Protein AF-A0A847EL09-F1 (afdb_monomer_lite)

Radius of gyration: 33.12 Å; chains: 1; bounding box: 71×57×99 Å

Foldseek 3Di:
DDDDPPPPDPPPPPPDPLPPQAPDPPPLCDPPDLLHDDPLLSSVFDHPVVLVVLVCLLVPAQPDDDDDPLPRDDPSLLVLLQLVVQLVVVVPPDRLQVSLVSSVVLVVPPVSGDDPVSSVVSSVVDDPVSVVSVSSNVRNVSSVVVSVVVVVVVVVVVVVQLQQAAPPPRDGHNQFADWDQPPVPLATDGDPDDDGTHDPVVRVVVSVVSVVVQQVDDDPNHRPVVVVVVVCVVVVPPD

pLDDT: mean 72.88, std 16.84, range [32.19, 92.94]

Sequence (239 aa):
MNLLKKKRHPMANTAPPVDSSPCLPAGYDDERSSQYVPEQLRPYWPSQSAQADAWATLHAPAHASELDHDTQLTRAVHDLATWCVLRDRHATNVGALEIHKRVNRAWNNPEQRPSWIDVKQRAGTLREQDKLDYLHQEYLSSATRRLRQAERGAQARAAAEARTTCTVCGQRDTRTSRRIVDHATGILVPGTGVYPQMCQPCAQVATAIIIERARAERINGTTRAELVADFLARHDGTR

Secondary structure (DSSP, 8-state):
-------------------S-PPPPTTSS-TTSTT---GGGGGGSPPHHHHHHHHHHHHS-----SS-TTS-S-HHHHHHHHHHHHHHHH-TT--HHHHHHHHHHHHT-TTTSPPHHHHHHHHTT--HHHHHHHHHHHHHHHHHHHHHHHHHHHHHHHHHHHHTB-TTT--B-TT-B-EEE-TTT--EEESS-SSPPB-HHHHHHHHHHHHHHHHH-EETTEEHHHHHHHHHHHHS---

Structure (mmCIF, N/CA/C/O backbone):
data_AF-A0A847EL09-F1
#
_entry.id   AF-A0A847EL09-F1
#
loop_
_atom_site.group_PDB
_atom_site.id
_atom_site.type_symbol
_atom_site.label_atom_id
_atom_site.label_alt_id
_atom_site.label_comp_id
_atom_site.label_asym_id
_atom_site.label_entity_id
_atom_site.label_seq_id
_atom_site.pdbx_PDB_ins_code
_atom_site.Cartn_x
_atom_site.Cartn_y
_atom_site.Cartn_z
_atom_site.occupancy
_atom_site.B_iso_or_equiv
_atom_site.auth_seq_id
_atom_site.auth_comp_id
_atom_site.auth_asym_id
_atom_site.auth_atom_id
_atom_site.pdbx_PDB_model_num
ATOM 1 N N . MET A 1 1 ? -1.351 32.559 43.269 1.00 37.34 1 MET A N 1
ATOM 2 C CA . MET A 1 1 ? -1.806 32.756 41.877 1.00 37.34 1 MET A CA 1
ATOM 3 C C . MET A 1 1 ? -0.628 32.537 40.947 1.00 37.34 1 MET A C 1
ATOM 5 O O . MET A 1 1 ? 0.310 33.311 41.008 1.00 37.34 1 MET A O 1
ATOM 9 N N . ASN A 1 2 ? -0.643 31.482 40.134 1.00 32.22 2 ASN A N 1
ATOM 10 C CA . ASN A 1 2 ? 0.159 31.428 38.914 1.00 32.22 2 ASN A CA 1
ATOM 11 C C . ASN A 1 2 ? -0.515 30.466 37.933 1.00 32.22 2 ASN A C 1
ATOM 13 O O . ASN A 1 2 ? -0.690 29.279 38.201 1.00 32.22 2 ASN A O 1
ATOM 17 N N . LEU A 1 3 ? -0.992 31.054 36.840 1.00 35.03 3 LEU A N 1
ATOM 18 C CA . LEU A 1 3 ? -1.775 30.431 35.785 1.00 35.03 3 LEU A CA 1
ATOM 19 C C . LEU A 1 3 ? -0.861 29.532 34.947 1.00 35.03 3 LEU A C 1
ATOM 21 O O . LEU A 1 3 ? -0.039 30.016 34.169 1.00 35.03 3 LEU A O 1
ATOM 25 N N . LEU A 1 4 ? -1.024 28.215 35.075 1.00 39.44 4 LEU A N 1
ATOM 26 C CA . LEU A 1 4 ? -0.467 27.260 34.123 1.00 39.44 4 LEU A CA 1
ATOM 27 C C . LEU A 1 4 ? -1.115 27.505 32.754 1.00 39.44 4 LEU A C 1
ATOM 29 O O . LEU A 1 4 ? -2.270 27.148 32.513 1.00 39.44 4 LEU A O 1
ATOM 33 N N . LYS A 1 5 ? -0.350 28.129 31.851 1.00 37.94 5 LYS A N 1
ATOM 34 C CA . LYS A 1 5 ? -0.636 28.215 30.416 1.00 37.94 5 LYS A CA 1
ATOM 35 C C . LYS A 1 5 ? -0.820 26.797 29.864 1.00 37.94 5 LYS A C 1
ATOM 37 O O . LYS A 1 5 ? 0.145 26.131 29.498 1.00 37.94 5 LYS A O 1
ATOM 42 N N . LYS A 1 6 ? -2.071 26.337 29.770 1.00 38.34 6 LYS A N 1
ATOM 43 C CA . LYS A 1 6 ? -2.451 25.193 28.934 1.00 38.34 6 LYS A CA 1
ATOM 44 C C . LYS A 1 6 ? -2.145 25.561 27.483 1.00 38.34 6 LYS A C 1
ATOM 46 O O . LYS A 1 6 ? -2.935 26.246 26.835 1.00 38.34 6 LYS A O 1
ATOM 51 N N . LYS A 1 7 ? -1.002 25.100 26.967 1.00 34.91 7 LYS A N 1
ATOM 52 C CA . LYS A 1 7 ? -0.792 24.963 25.523 1.00 34.91 7 LYS A CA 1
ATOM 53 C C . LYS A 1 7 ? -1.904 24.052 25.005 1.00 34.91 7 LYS A C 1
ATOM 55 O O . LYS A 1 7 ? -1.898 22.850 25.255 1.00 34.91 7 LYS A O 1
ATOM 60 N N . ARG A 1 8 ? -2.900 24.637 24.337 1.00 34.53 8 ARG A N 1
ATOM 61 C CA . ARG A 1 8 ? -3.828 23.882 23.498 1.00 34.53 8 ARG A CA 1
ATOM 62 C C . ARG A 1 8 ? -2.989 23.308 22.363 1.00 34.53 8 ARG A C 1
ATOM 64 O O . ARG A 1 8 ? -2.575 24.045 21.477 1.00 34.53 8 ARG A O 1
ATOM 71 N N . HIS A 1 9 ? -2.693 22.015 22.426 1.00 32.19 9 HIS A N 1
ATOM 72 C CA . HIS A 1 9 ? -2.277 21.289 21.238 1.00 32.19 9 HIS A CA 1
ATOM 73 C C . HIS A 1 9 ? -3.464 21.305 20.271 1.00 32.19 9 HIS A C 1
ATOM 75 O O . HIS A 1 9 ? -4.545 20.854 20.661 1.00 32.19 9 HIS A O 1
ATOM 81 N N . PRO A 1 10 ? -3.324 21.839 19.048 1.00 34.25 10 PRO A N 1
ATOM 82 C CA . PRO A 1 10 ? -4.352 21.640 18.048 1.00 34.25 10 PRO A CA 1
ATOM 83 C C . PRO A 1 10 ? -4.375 20.144 17.717 1.00 34.25 10 PRO A C 1
ATOM 85 O O . PRO A 1 10 ? -3.447 19.612 17.111 1.00 34.25 10 PRO A O 1
ATOM 88 N N . MET A 1 11 ? -5.433 19.450 18.143 1.00 36.88 11 MET A N 1
ATOM 89 C CA . MET A 1 11 ? -5.812 18.164 17.565 1.00 36.88 11 MET A CA 1
ATOM 90 C C . MET A 1 11 ? -6.340 18.424 16.155 1.00 36.88 11 MET A C 1
ATOM 92 O O . MET A 1 11 ? -7.539 18.423 15.913 1.00 36.88 11 MET A O 1
ATOM 96 N N . ALA A 1 12 ? -5.422 18.669 15.231 1.00 36.38 12 ALA A N 1
ATOM 97 C CA . ALA A 1 12 ? -5.667 18.596 13.804 1.00 36.38 12 ALA A CA 1
ATOM 98 C C . ALA A 1 12 ? -4.778 17.481 13.249 1.00 36.38 12 ALA A C 1
ATOM 100 O O . ALA A 1 12 ? -3.858 17.718 12.480 1.00 36.38 12 ALA A O 1
ATOM 101 N N . ASN A 1 13 ? -5.061 16.241 13.660 1.00 36.56 13 ASN A N 1
ATOM 102 C CA . ASN A 1 13 ? -4.762 15.078 12.823 1.00 36.56 13 ASN A CA 1
ATOM 103 C C . ASN A 1 13 ? -5.915 14.932 11.823 1.00 36.56 13 ASN A C 1
ATOM 105 O O . ASN A 1 13 ? -6.611 13.917 11.768 1.00 36.56 13 ASN A O 1
ATOM 109 N N . THR A 1 14 ? -6.155 15.996 11.059 1.00 37.09 14 THR A N 1
ATOM 110 C CA . THR A 1 14 ? -6.795 15.853 9.762 1.00 37.09 14 THR A CA 1
ATOM 111 C C . THR A 1 14 ? -5.808 15.004 8.980 1.00 37.09 14 THR A C 1
ATOM 113 O O . THR A 1 14 ? -4.639 15.376 8.855 1.00 37.09 14 THR A O 1
ATOM 116 N N . ALA A 1 15 ? -6.233 13.821 8.531 1.00 40.44 15 ALA A N 1
ATOM 117 C CA . ALA A 1 15 ? -5.492 13.133 7.484 1.00 40.44 15 ALA A CA 1
ATOM 118 C C . ALA A 1 15 ? -5.150 14.181 6.409 1.00 40.44 15 ALA A C 1
ATOM 120 O O . ALA A 1 15 ? -5.995 15.059 6.182 1.00 40.44 15 ALA A O 1
ATOM 121 N N . PRO A 1 16 ? -3.943 14.156 5.807 1.00 38.28 16 PRO A N 1
ATOM 122 C CA . PRO A 1 16 ? -3.666 15.048 4.688 1.00 38.28 16 PRO A CA 1
ATOM 123 C C . PRO A 1 16 ? -4.869 14.969 3.744 1.00 38.28 16 PRO A C 1
ATOM 125 O O . PRO A 1 16 ? -5.387 13.853 3.576 1.00 38.28 16 PRO A O 1
ATOM 128 N N . PRO A 1 17 ? -5.387 16.113 3.250 1.00 39.53 17 PRO A N 1
ATOM 129 C CA . PRO A 1 17 ? -6.513 16.089 2.335 1.00 39.53 17 PRO A CA 1
ATOM 130 C C . PRO A 1 17 ? -6.185 15.035 1.289 1.00 39.53 17 PRO A C 1
ATOM 132 O O . PRO A 1 17 ? -5.075 15.007 0.755 1.00 39.53 17 PRO A O 1
ATOM 135 N N . VAL A 1 18 ? -7.096 14.076 1.132 1.00 46.59 18 VAL A N 1
ATOM 136 C CA . VAL A 1 18 ? -7.029 13.141 0.021 1.00 46.59 18 VAL A CA 1
ATOM 137 C C . VAL A 1 18 ? -7.157 14.057 -1.180 1.0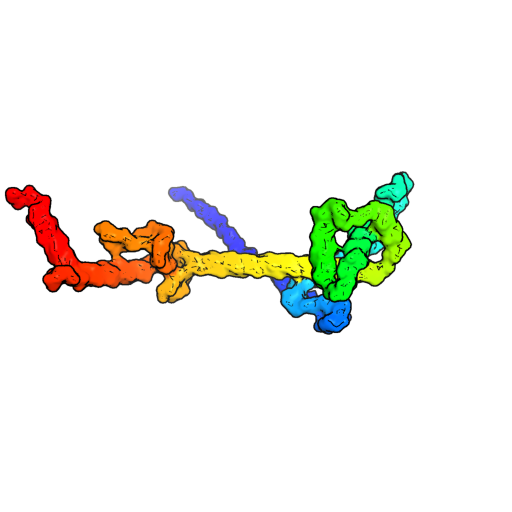0 46.59 18 VAL A C 1
ATOM 139 O O . VAL A 1 18 ? -8.261 14.518 -1.465 1.00 46.59 18 VAL A O 1
ATOM 142 N N . ASP A 1 19 ? -6.017 14.449 -1.757 1.00 44.12 19 ASP A N 1
ATOM 143 C CA . ASP A 1 19 ? -5.981 15.176 -3.014 1.00 44.12 19 ASP A CA 1
ATOM 144 C C . ASP A 1 19 ? -6.959 14.447 -3.924 1.00 44.12 19 ASP A C 1
ATOM 146 O O . ASP A 1 19 ? -6.890 13.219 -4.053 1.00 44.12 19 ASP A O 1
ATOM 150 N N . SER A 1 20 ? -7.937 15.206 -4.418 1.00 43.06 20 SER A N 1
ATOM 151 C CA . SER A 1 20 ? -8.994 14.786 -5.327 1.00 43.06 20 SER A CA 1
ATOM 152 C C . SER A 1 20 ? -8.492 13.640 -6.191 1.00 43.06 20 SER A C 1
ATOM 154 O O . SER A 1 20 ? -7.487 13.836 -6.874 1.00 43.06 20 SER A O 1
ATOM 156 N N . SER A 1 21 ? -9.126 12.460 -6.085 1.00 49.22 21 SER A N 1
ATOM 157 C CA . SER A 1 21 ? -8.678 11.208 -6.711 1.00 49.22 21 SER A CA 1
ATOM 158 C C . SER A 1 21 ? -7.928 11.489 -8.011 1.00 49.22 21 SER A C 1
ATOM 160 O O . SER A 1 21 ? -8.557 11.985 -8.950 1.00 49.22 21 SER A O 1
ATOM 162 N N . PRO A 1 22 ? -6.604 11.260 -8.067 1.00 60.88 22 PRO A N 1
ATOM 163 C CA . PRO A 1 22 ? -5.839 11.636 -9.240 1.00 60.88 22 PRO A CA 1
ATOM 164 C C . PRO A 1 22 ? -6.424 10.885 -10.429 1.00 60.88 22 PRO A C 1
ATOM 166 O O . PRO A 1 22 ? -6.530 9.658 -10.390 1.00 60.88 22 PRO A O 1
ATOM 169 N N . CYS A 1 23 ? -6.867 11.628 -11.448 1.00 68.38 23 CYS A N 1
ATOM 170 C CA . CYS A 1 23 ? -7.398 11.032 -12.665 1.00 68.38 23 CYS A CA 1
ATOM 171 C C . CYS A 1 23 ? -6.361 10.041 -13.191 1.00 68.38 23 CYS A C 1
ATOM 173 O O . CYS A 1 23 ? -5.227 10.429 -13.498 1.00 68.38 23 CYS A O 1
ATOM 175 N N . LEU A 1 24 ? -6.742 8.764 -13.232 1.00 78.50 24 LEU A N 1
ATOM 176 C CA . LEU A 1 24 ? -5.900 7.726 -13.801 1.00 78.50 24 LEU A CA 1
ATOM 177 C C . LEU A 1 24 ? -5.638 8.046 -15.279 1.00 78.50 24 LEU A C 1
ATOM 179 O O . LEU A 1 24 ? -6.516 8.604 -15.946 1.00 78.50 24 LEU A O 1
ATOM 183 N N . PRO A 1 25 ? -4.461 7.686 -15.813 1.00 81.38 25 PRO A N 1
ATOM 184 C CA . PRO A 1 25 ? -4.257 7.693 -17.253 1.00 81.38 25 PRO A CA 1
ATOM 185 C C . PRO A 1 25 ? -5.312 6.824 -17.956 1.00 81.38 25 PRO A C 1
ATOM 187 O O . PRO A 1 25 ? -5.807 5.845 -17.393 1.00 81.38 25 PRO A O 1
ATOM 190 N N . ALA A 1 26 ? -5.661 7.177 -19.192 1.00 81.56 26 ALA A N 1
ATOM 191 C CA . ALA A 1 26 ? -6.662 6.441 -19.961 1.00 81.56 26 ALA A CA 1
ATOM 192 C C . ALA A 1 26 ? -6.287 4.951 -20.097 1.00 81.56 26 ALA A C 1
ATOM 194 O O . ALA A 1 26 ? -5.139 4.625 -20.404 1.00 81.56 26 ALA A O 1
ATOM 195 N N . GLY A 1 27 ? -7.252 4.054 -19.872 1.00 83.06 27 GLY A N 1
ATOM 196 C CA . GLY A 1 27 ? -7.064 2.603 -19.979 1.00 83.06 27 GLY A CA 1
ATOM 197 C C . GLY A 1 27 ? -6.430 1.938 -18.752 1.00 83.06 27 GLY A C 1
ATOM 198 O O . GLY A 1 27 ? -6.198 0.731 -18.772 1.00 83.06 27 GLY A O 1
ATOM 199 N N . TYR A 1 28 ? -6.148 2.687 -17.681 1.00 86.88 28 TYR A N 1
ATOM 200 C CA . TYR A 1 28 ? -5.668 2.128 -16.406 1.00 86.88 28 TYR A CA 1
ATOM 201 C C . TYR A 1 28 ? -6.832 1.651 -15.519 1.00 86.88 28 TYR A C 1
ATOM 203 O O . TYR A 1 28 ? -6.618 1.052 -14.471 1.00 86.88 28 TYR A O 1
ATOM 211 N N . ASP A 1 29 ? -8.072 1.906 -15.917 1.00 86.50 29 ASP A N 1
ATOM 212 C CA . ASP A 1 29 ? -9.301 1.432 -15.286 1.00 86.50 29 ASP A CA 1
ATOM 213 C C . ASP A 1 29 ? -9.854 0.136 -15.908 1.00 86.50 29 ASP A C 1
ATOM 215 O O . ASP A 1 29 ? -10.719 -0.490 -15.298 1.00 86.50 29 ASP A O 1
ATOM 219 N N . ASP A 1 30 ? -9.328 -0.298 -17.060 1.00 86.44 30 ASP A N 1
ATOM 220 C CA . ASP A 1 30 ? -9.682 -1.562 -17.720 1.00 86.44 30 ASP A CA 1
ATOM 221 C C . ASP A 1 30 ? -8.884 -2.738 -17.138 1.00 86.44 30 ASP A C 1
ATOM 223 O O . ASP A 1 30 ? -7.659 -2.777 -17.235 1.00 86.44 30 ASP A O 1
ATOM 227 N N . GLU A 1 31 ? -9.577 -3.737 -16.588 1.00 84.50 31 GLU A N 1
ATOM 228 C CA . GLU A 1 31 ? -8.983 -4.959 -16.021 1.00 84.50 31 GLU A CA 1
ATOM 229 C C . GLU A 1 31 ? -8.171 -5.785 -17.024 1.00 84.50 31 GLU A C 1
ATOM 231 O O . GLU A 1 31 ? -7.323 -6.589 -16.632 1.00 84.50 31 GLU A O 1
ATOM 236 N N . ARG A 1 32 ? -8.420 -5.603 -18.324 1.00 82.62 32 ARG A N 1
ATOM 237 C CA . ARG A 1 32 ? -7.681 -6.277 -19.399 1.00 82.62 32 ARG A CA 1
ATOM 238 C C . ARG A 1 32 ? -6.352 -5.597 -19.710 1.00 82.62 32 ARG A C 1
ATOM 240 O O . ARG A 1 32 ? -5.519 -6.179 -20.406 1.00 82.62 32 ARG A O 1
ATOM 247 N N . SER A 1 33 ? -6.151 -4.380 -19.214 1.00 83.06 33 SER A N 1
ATOM 248 C CA . SER A 1 33 ? -4.915 -3.633 -19.382 1.00 83.06 33 SER A CA 1
ATOM 249 C C . SER A 1 33 ? -3.805 -4.221 -18.517 1.00 83.06 33 SER A C 1
ATOM 251 O O . SER A 1 33 ? -3.986 -4.508 -17.334 1.00 83.06 33 SER A O 1
ATOM 253 N N . SER A 1 34 ? -2.600 -4.323 -19.078 1.00 77.00 34 SER A N 1
ATOM 254 C CA . SER A 1 34 ? -1.397 -4.638 -18.296 1.00 77.00 34 SER A CA 1
ATOM 255 C C . SER A 1 34 ? -1.062 -3.556 -17.263 1.00 77.00 34 SER A C 1
ATOM 257 O O . SER A 1 34 ? -0.306 -3.822 -16.330 1.00 77.00 34 SER A O 1
ATOM 259 N N . GLN A 1 35 ? -1.643 -2.364 -17.426 1.00 85.06 35 GLN A N 1
ATOM 260 C CA . GLN A 1 35 ? -1.485 -1.199 -16.560 1.00 85.06 35 GLN A CA 1
ATOM 261 C C . GLN A 1 35 ? -2.714 -0.971 -15.660 1.00 85.06 35 GLN A C 1
ATOM 263 O O . GLN A 1 35 ? -2.933 0.137 -15.166 1.00 85.06 35 GLN A O 1
ATOM 268 N N . TYR A 1 36 ? -3.554 -1.993 -15.471 1.00 87.75 36 TYR A N 1
ATOM 269 C CA . TYR A 1 36 ? -4.754 -1.884 -14.648 1.00 87.75 36 TYR A CA 1
ATOM 270 C C . TYR A 1 36 ? -4.439 -1.484 -13.199 1.00 87.75 36 TYR A C 1
ATOM 272 O O . TYR A 1 36 ? -3.592 -2.079 -12.525 1.00 87.75 36 TYR A O 1
ATOM 280 N N . VAL A 1 37 ? -5.192 -0.509 -12.689 1.00 89.44 37 VAL A N 1
ATOM 281 C CA . VAL A 1 37 ? -5.177 -0.061 -11.299 1.00 89.44 37 VAL A CA 1
ATOM 282 C C . VAL A 1 37 ? -6.489 -0.470 -10.620 1.00 89.44 37 VAL A C 1
ATOM 284 O O . VAL A 1 37 ? -7.543 0.122 -10.898 1.00 89.44 37 VAL A O 1
ATOM 287 N N . PRO A 1 38 ? -6.431 -1.425 -9.669 1.00 89.38 38 PRO A N 1
ATOM 288 C CA . PRO A 1 38 ? -7.589 -1.844 -8.888 1.00 89.38 38 PRO A CA 1
ATOM 289 C C . PRO A 1 38 ? -8.302 -0.671 -8.217 1.00 89.38 38 PRO A C 1
ATOM 291 O O . PRO A 1 38 ? -7.652 0.223 -7.667 1.00 89.38 38 PRO A O 1
ATOM 294 N N . GLU A 1 39 ? -9.636 -0.709 -8.198 1.00 89.81 39 GLU A N 1
ATOM 295 C CA . GLU A 1 39 ? -10.487 0.347 -7.627 1.00 89.81 39 GLU A CA 1
ATOM 296 C C . GLU A 1 39 ? -10.071 0.767 -6.214 1.00 89.81 39 GLU A C 1
ATOM 298 O O . GLU A 1 39 ? -10.014 1.958 -5.909 1.00 89.81 39 GLU A O 1
ATOM 303 N N . GLN A 1 40 ? -9.691 -0.196 -5.370 1.00 90.44 40 GLN A N 1
ATOM 304 C CA . GLN A 1 40 ? -9.313 0.057 -3.977 1.00 90.44 40 GLN A CA 1
ATOM 305 C C . GLN A 1 40 ? -7.990 0.831 -3.846 1.00 90.44 40 GLN A C 1
ATOM 307 O O . GLN A 1 40 ? -7.723 1.435 -2.807 1.00 90.44 40 GLN A O 1
ATOM 312 N N . LEU A 1 41 ? -7.147 0.811 -4.884 1.00 90.31 41 LEU A N 1
ATOM 313 C CA . LEU A 1 41 ? -5.847 1.483 -4.904 1.00 90.31 41 LEU A CA 1
ATOM 314 C C . LEU A 1 41 ? -5.904 2.880 -5.528 1.00 90.31 41 LEU A C 1
ATOM 316 O O . LEU A 1 41 ? -5.018 3.688 -5.248 1.00 90.31 41 LEU A O 1
ATOM 320 N N . ARG A 1 42 ? -6.941 3.198 -6.315 1.00 90.00 42 ARG A N 1
ATOM 321 C CA . ARG A 1 42 ? -7.082 4.491 -7.014 1.00 90.00 42 ARG A CA 1
ATOM 322 C C . ARG A 1 42 ? -6.985 5.710 -6.081 1.00 90.00 42 ARG A C 1
ATOM 324 O O . ARG A 1 42 ? -6.263 6.640 -6.431 1.00 90.00 42 ARG A O 1
ATOM 331 N N . PRO A 1 43 ? -7.589 5.721 -4.871 1.00 89.69 43 PRO A N 1
ATOM 332 C CA . PRO A 1 43 ? -7.448 6.848 -3.939 1.00 89.69 43 PRO A CA 1
ATOM 333 C C . PRO A 1 43 ? -6.019 7.070 -3.423 1.00 89.69 43 PRO A C 1
ATOM 335 O O . PRO A 1 43 ? -5.713 8.129 -2.884 1.00 89.69 43 PRO A O 1
ATOM 338 N N . TYR A 1 44 ? -5.149 6.066 -3.546 1.00 90.06 44 TYR A N 1
ATOM 339 C CA . TYR A 1 44 ? -3.765 6.101 -3.075 1.00 90.06 44 TYR A CA 1
ATOM 340 C C . TYR A 1 44 ? -2.748 6.213 -4.213 1.00 90.06 44 TYR A C 1
ATOM 342 O O . TYR A 1 44 ? -1.541 6.234 -3.941 1.00 90.06 44 TYR A O 1
ATOM 350 N N . TRP A 1 45 ? -3.229 6.274 -5.457 1.00 90.00 45 TRP A N 1
ATOM 351 C CA . TRP A 1 45 ? -2.412 6.440 -6.649 1.00 90.00 45 TRP A CA 1
ATOM 352 C C . TRP A 1 45 ? -1.641 7.771 -6.589 1.00 90.00 45 TRP A C 1
ATOM 354 O O . TRP A 1 45 ? -2.152 8.745 -6.031 1.00 90.00 45 TRP A O 1
ATOM 364 N N . PRO A 1 46 ? -0.391 7.846 -7.081 1.00 89.31 46 PRO A N 1
ATOM 365 C CA . PRO A 1 46 ? 0.366 9.095 -7.072 1.00 89.31 46 PRO A CA 1
ATOM 366 C C . PRO A 1 46 ? -0.289 10.175 -7.942 1.00 89.31 46 PRO A C 1
ATOM 368 O O . PRO A 1 46 ? -0.874 9.887 -8.988 1.00 89.31 46 PRO A O 1
ATOM 371 N N . SER A 1 47 ? -0.135 11.437 -7.535 1.00 87.62 47 SER A N 1
ATOM 372 C CA . SER A 1 47 ? -0.540 12.593 -8.338 1.00 87.62 47 SER A CA 1
ATOM 373 C C . SER A 1 47 ? 0.228 12.648 -9.663 1.00 87.62 47 SER A C 1
ATOM 375 O O . SER A 1 47 ? 1.319 12.090 -9.785 1.00 87.62 47 SER A O 1
ATOM 377 N N . GLN A 1 48 ? -0.307 13.367 -10.653 1.00 85.62 48 GLN A N 1
ATOM 378 C CA . GLN A 1 48 ? 0.379 13.562 -11.937 1.00 85.62 48 GLN A CA 1
ATOM 379 C C . GLN A 1 48 ? 1.759 14.216 -11.769 1.00 85.62 48 GLN A C 1
ATOM 381 O O . GLN A 1 48 ? 2.705 13.813 -12.437 1.00 85.62 48 GLN A O 1
ATOM 386 N N . SER A 1 49 ? 1.900 15.166 -10.837 1.00 86.25 49 SER A N 1
ATOM 387 C CA . SER A 1 49 ? 3.190 15.790 -10.517 1.00 86.25 49 SER A CA 1
ATOM 388 C C . SER A 1 49 ? 4.209 14.779 -9.993 1.00 86.25 49 SER A C 1
ATOM 390 O O . SER A 1 49 ? 5.312 14.696 -10.519 1.00 86.25 49 SER A O 1
ATOM 392 N N . ALA A 1 50 ? 3.819 13.936 -9.033 1.00 87.38 50 ALA A N 1
ATOM 393 C CA . ALA A 1 50 ? 4.701 12.903 -8.496 1.00 87.38 50 ALA A CA 1
ATOM 394 C C . ALA A 1 50 ? 5.105 11.876 -9.567 1.00 87.38 50 ALA A C 1
ATOM 396 O O . ALA A 1 50 ? 6.233 11.382 -9.559 1.00 87.38 50 ALA A O 1
ATOM 397 N N . GLN A 1 51 ? 4.199 11.567 -10.501 1.00 87.62 51 GLN A N 1
ATOM 398 C CA . GLN A 1 51 ? 4.506 10.701 -11.639 1.00 87.62 51 GLN A CA 1
ATOM 399 C C . GLN A 1 51 ? 5.503 11.359 -12.605 1.00 87.62 51 GLN A C 1
ATOM 401 O O . GLN A 1 51 ? 6.430 10.692 -13.064 1.00 87.62 51 GLN A O 1
ATOM 406 N N . ALA A 1 52 ? 5.350 12.658 -12.884 1.00 85.44 52 ALA A N 1
ATOM 407 C CA . ALA A 1 52 ? 6.268 13.419 -13.730 1.00 85.44 52 ALA A CA 1
ATOM 408 C C . ALA A 1 52 ? 7.673 13.538 -13.109 1.00 85.44 52 ALA A C 1
ATOM 410 O O . ALA A 1 52 ? 8.666 13.343 -13.808 1.00 85.44 52 ALA A O 1
ATOM 411 N N . ASP A 1 53 ? 7.772 13.769 -11.798 1.00 87.00 53 ASP A N 1
ATOM 412 C CA . ASP A 1 53 ? 9.053 13.848 -11.082 1.00 87.00 53 ASP A CA 1
ATOM 413 C C . ASP A 1 53 ? 9.803 12.507 -11.094 1.00 87.00 53 ASP A C 1
ATOM 415 O O . ASP A 1 53 ? 11.013 12.448 -11.342 1.00 87.00 53 ASP A O 1
ATOM 419 N N . ALA A 1 54 ? 9.085 11.403 -10.864 1.00 86.38 54 ALA A N 1
ATOM 420 C CA . ALA A 1 54 ? 9.652 10.059 -10.940 1.00 86.38 54 ALA A CA 1
ATOM 421 C C . ALA A 1 54 ? 10.099 9.717 -12.369 1.00 86.38 54 ALA A C 1
ATOM 423 O O . ALA A 1 54 ? 11.176 9.147 -12.562 1.00 86.38 54 ALA A O 1
ATOM 424 N N . TRP A 1 55 ? 9.316 10.125 -13.373 1.00 85.88 55 TRP A N 1
ATOM 425 C CA . TRP A 1 55 ? 9.679 9.984 -14.779 1.00 85.88 55 TRP A CA 1
ATOM 426 C C . TRP A 1 55 ? 10.963 10.744 -15.115 1.00 85.88 55 TRP A C 1
ATOM 428 O O . TRP A 1 55 ? 11.886 10.160 -15.684 1.00 85.88 55 TRP A O 1
ATOM 438 N N . ALA A 1 56 ? 11.056 12.013 -14.714 1.00 85.19 56 ALA A N 1
ATOM 439 C CA . ALA A 1 56 ? 12.235 12.846 -14.927 1.00 85.19 56 ALA A CA 1
ATOM 440 C C . ALA A 1 56 ? 13.474 12.271 -14.228 1.00 85.19 56 ALA A C 1
ATOM 442 O O . ALA A 1 56 ? 14.552 12.236 -14.814 1.00 85.19 56 ALA A O 1
ATOM 443 N N . THR A 1 57 ? 13.315 11.749 -13.009 1.00 83.06 57 THR A N 1
ATOM 444 C CA . THR A 1 57 ? 14.404 11.115 -12.250 1.00 83.06 57 THR A CA 1
ATOM 445 C C . THR A 1 57 ? 14.923 9.856 -12.944 1.00 83.06 57 THR A C 1
ATOM 447 O O . THR A 1 57 ? 16.131 9.645 -13.020 1.00 83.06 57 THR A O 1
ATOM 450 N N . LEU A 1 58 ? 14.026 9.022 -13.478 1.00 81.19 58 LEU A N 1
ATOM 451 C CA . LEU A 1 58 ? 14.400 7.796 -14.187 1.00 81.19 58 LEU A CA 1
ATOM 452 C C . LEU A 1 58 ? 15.082 8.082 -15.536 1.00 81.19 58 LEU A C 1
ATOM 454 O O . LEU A 1 58 ? 15.884 7.277 -16.003 1.00 81.19 58 LEU A O 1
ATOM 458 N N . HIS A 1 59 ? 14.772 9.232 -16.141 1.00 77.50 59 HIS A N 1
ATOM 459 C CA . HIS A 1 59 ? 15.335 9.701 -17.409 1.00 77.50 59 HIS A CA 1
ATOM 460 C C . HIS A 1 59 ? 16.528 10.642 -17.258 1.00 77.50 59 HIS A C 1
ATOM 462 O O . HIS A 1 59 ? 17.107 11.048 -18.267 1.00 77.50 59 HIS A O 1
ATOM 468 N N . ALA A 1 60 ? 16.903 10.996 -16.029 1.00 73.19 60 ALA A N 1
ATOM 469 C CA . ALA A 1 60 ? 18.044 11.856 -15.793 1.00 73.19 60 ALA A CA 1
ATOM 470 C C . ALA A 1 60 ? 19.311 11.176 -16.348 1.00 73.19 60 ALA A C 1
ATOM 472 O O . ALA A 1 60 ? 19.568 10.009 -16.026 1.00 73.19 60 ALA A O 1
ATOM 473 N N . PRO A 1 61 ? 20.099 11.866 -17.192 1.00 60.84 61 PRO A N 1
ATOM 474 C CA . PRO A 1 61 ? 21.317 11.292 -17.737 1.00 60.84 61 PRO A CA 1
ATOM 475 C C . PRO A 1 61 ? 22.261 10.899 -16.596 1.00 60.84 61 PRO A C 1
ATOM 477 O O . PRO A 1 61 ? 22.461 11.661 -15.649 1.00 60.84 61 PRO A O 1
ATOM 480 N N . ALA A 1 62 ? 22.867 9.713 -16.698 1.00 57.00 62 ALA A N 1
ATOM 481 C CA . ALA A 1 62 ? 24.042 9.399 -15.896 1.00 57.00 62 ALA A CA 1
ATOM 482 C C . ALA A 1 62 ? 25.116 10.417 -16.281 1.00 57.00 62 ALA A C 1
ATOM 484 O O . ALA A 1 62 ? 25.559 10.423 -17.428 1.00 57.00 62 ALA A O 1
ATOM 485 N N . HIS A 1 63 ? 25.482 11.332 -15.382 1.00 48.97 63 HIS A N 1
ATOM 486 C CA . HIS A 1 63 ? 26.553 12.277 -15.672 1.00 48.97 63 HIS A CA 1
ATOM 487 C C . HIS A 1 63 ? 27.836 11.489 -15.954 1.00 48.97 63 HIS A C 1
ATOM 489 O O . HIS A 1 63 ? 28.405 10.859 -15.066 1.00 48.97 63 HIS A O 1
ATOM 495 N N . ALA A 1 64 ? 28.249 11.497 -17.219 1.00 40.38 64 ALA A N 1
ATOM 496 C CA . ALA A 1 64 ? 29.477 10.887 -17.683 1.00 40.38 64 ALA A CA 1
ATOM 497 C C . ALA A 1 64 ? 30.643 11.826 -17.356 1.00 40.38 64 ALA A C 1
ATOM 499 O O . ALA A 1 64 ? 30.852 12.826 -18.039 1.00 40.38 64 ALA A O 1
ATOM 500 N N . SER A 1 65 ? 31.408 11.506 -16.317 1.00 37.66 65 SER A N 1
ATOM 501 C CA . SER A 1 65 ? 32.791 11.966 -16.207 1.00 37.66 65 SER A CA 1
ATOM 502 C C . SER A 1 65 ? 33.663 10.795 -15.775 1.00 37.66 65 SER A C 1
ATOM 504 O O . SER A 1 65 ? 33.403 10.191 -14.738 1.00 37.66 65 SER A O 1
ATOM 506 N N . GLU A 1 66 ? 34.641 10.487 -16.624 1.00 41.53 66 GLU A N 1
ATOM 507 C CA . GLU A 1 66 ? 35.754 9.539 -16.496 1.00 41.53 66 GLU A CA 1
ATOM 508 C C . GLU A 1 66 ? 36.028 9.030 -15.071 1.00 41.53 66 GLU A C 1
ATOM 510 O O . GLU A 1 66 ? 36.847 9.594 -14.360 1.00 41.53 66 GLU A O 1
ATOM 515 N N . LEU A 1 67 ? 35.360 7.948 -14.665 1.00 39.66 67 LEU A N 1
ATOM 516 C CA . LEU A 1 67 ? 35.717 7.084 -13.536 1.00 39.66 67 LEU A CA 1
ATOM 517 C C . LEU A 1 67 ? 34.982 5.743 -13.726 1.00 39.66 67 LEU A C 1
ATOM 519 O O . LEU A 1 67 ? 33.810 5.714 -14.093 1.00 39.66 67 LEU A O 1
ATOM 523 N N . ASP A 1 68 ? 35.743 4.663 -13.566 1.00 44.09 68 ASP A N 1
ATOM 524 C CA . ASP A 1 68 ? 35.438 3.225 -13.618 1.00 44.09 68 ASP A CA 1
ATOM 525 C C . ASP A 1 68 ? 34.087 2.735 -14.210 1.00 44.09 68 ASP A C 1
ATOM 527 O O . ASP A 1 68 ? 32.992 3.050 -13.732 1.00 44.09 68 ASP A O 1
ATOM 531 N N . HIS A 1 69 ? 34.176 1.847 -15.209 1.00 49.91 69 HIS A N 1
ATOM 532 C CA . HIS A 1 69 ? 33.056 1.222 -15.936 1.00 49.91 69 HIS A CA 1
ATOM 533 C C . HIS A 1 69 ? 32.128 0.365 -15.045 1.00 49.91 69 HIS A C 1
ATOM 535 O O . HIS A 1 69 ? 31.055 -0.064 -15.484 1.00 49.91 69 HIS A O 1
ATOM 541 N N . ASP A 1 70 ? 32.508 0.096 -13.795 1.00 51.38 70 ASP A N 1
ATOM 542 C CA . ASP A 1 70 ? 31.662 -0.564 -12.794 1.00 51.38 70 ASP A CA 1
ATOM 543 C C . ASP A 1 70 ? 30.705 0.384 -12.043 1.00 51.38 70 ASP A C 1
ATOM 545 O O . ASP A 1 70 ? 29.791 -0.093 -11.373 1.00 51.38 70 ASP A O 1
ATOM 549 N N . THR A 1 71 ? 30.800 1.706 -12.242 1.00 54.09 71 THR A N 1
ATOM 550 C CA . THR A 1 71 ? 30.034 2.707 -11.461 1.00 54.09 71 THR A CA 1
ATOM 551 C C . THR A 1 71 ? 29.110 3.617 -12.287 1.00 54.09 71 THR A C 1
ATOM 553 O O . THR A 1 71 ? 28.477 4.513 -11.736 1.00 54.09 71 THR A O 1
ATOM 556 N N . GLN A 1 72 ? 28.996 3.398 -13.603 1.00 56.50 72 GLN A N 1
ATOM 557 C CA . GLN A 1 72 ? 28.356 4.335 -14.548 1.00 56.50 72 GLN A CA 1
ATOM 558 C C . GLN A 1 72 ? 26.817 4.273 -14.625 1.00 56.50 72 GLN A C 1
ATOM 560 O O . GLN A 1 72 ? 26.198 5.140 -15.242 1.00 56.50 72 GLN A O 1
ATOM 565 N N . LEU A 1 73 ? 26.167 3.268 -14.031 1.00 63.12 73 LEU A N 1
ATOM 566 C CA . LEU A 1 73 ? 24.703 3.197 -14.027 1.00 63.12 73 LEU A CA 1
ATOM 567 C C . LEU A 1 73 ? 24.148 4.134 -12.955 1.00 63.12 73 LEU A C 1
ATOM 569 O O . LEU A 1 73 ? 24.488 3.995 -11.778 1.00 63.12 73 LEU A O 1
ATOM 573 N N . THR A 1 74 ? 23.238 5.045 -13.325 1.00 72.50 74 THR A N 1
ATOM 574 C CA . THR A 1 74 ? 22.457 5.735 -12.291 1.00 72.50 74 THR A CA 1
ATOM 575 C C . THR A 1 74 ? 21.741 4.688 -11.449 1.00 72.50 74 THR A C 1
ATOM 577 O O . THR A 1 74 ? 21.293 3.656 -11.957 1.00 72.50 74 THR A O 1
ATOM 580 N N . ARG A 1 75 ? 21.599 4.955 -10.149 1.00 78.50 75 ARG A N 1
ATOM 581 C CA . ARG A 1 75 ? 20.875 4.064 -9.236 1.00 78.50 75 ARG A CA 1
ATOM 582 C C . ARG A 1 75 ? 19.488 3.691 -9.776 1.00 78.50 75 ARG A C 1
ATOM 584 O O . ARG A 1 75 ? 19.085 2.543 -9.672 1.00 78.50 75 ARG A O 1
ATOM 591 N N . ALA A 1 76 ? 18.800 4.638 -10.412 1.00 79.25 76 ALA A N 1
ATOM 592 C CA . ALA A 1 76 ? 17.488 4.412 -11.006 1.00 79.25 76 ALA A CA 1
ATOM 593 C C . ALA A 1 76 ? 17.530 3.423 -12.187 1.00 79.25 76 ALA A C 1
ATOM 595 O O . ALA A 1 76 ? 16.709 2.510 -12.243 1.00 79.25 76 ALA A O 1
ATOM 596 N N . VAL A 1 77 ? 18.505 3.553 -13.098 1.00 82.56 77 VAL A N 1
ATOM 597 C CA . VAL A 1 77 ? 18.683 2.613 -14.221 1.00 82.56 77 VAL A CA 1
ATOM 598 C C . VAL A 1 77 ? 19.111 1.236 -13.715 1.00 82.56 77 VAL A C 1
ATOM 600 O O . VAL A 1 77 ? 18.625 0.223 -14.212 1.00 82.56 77 VAL A O 1
ATOM 603 N N . HIS A 1 78 ? 19.978 1.186 -12.704 1.00 84.44 78 HIS A N 1
ATOM 604 C CA . HIS A 1 78 ? 20.375 -0.057 -12.053 1.00 84.44 78 HIS A CA 1
ATOM 605 C C . HIS A 1 78 ? 19.177 -0.791 -11.431 1.00 84.44 78 HIS A C 1
ATOM 607 O O . HIS A 1 78 ? 18.975 -1.983 -11.676 1.00 84.44 78 HIS A O 1
ATOM 613 N N . ASP A 1 79 ? 18.370 -0.085 -10.640 1.00 85.88 79 ASP A N 1
ATOM 614 C CA . ASP A 1 79 ? 17.218 -0.664 -9.950 1.00 85.88 79 ASP A CA 1
ATOM 615 C C . ASP A 1 79 ? 16.167 -1.144 -10.965 1.00 85.88 79 ASP A C 1
ATOM 617 O O . ASP A 1 79 ? 15.674 -2.269 -10.856 1.00 85.88 79 ASP A O 1
ATOM 621 N N . LEU A 1 80 ? 15.929 -0.367 -12.029 1.00 89.31 80 LEU A N 1
ATOM 622 C CA . LEU A 1 80 ? 15.089 -0.754 -13.164 1.00 89.31 80 LEU A CA 1
ATOM 623 C C . LEU A 1 80 ? 15.609 -2.008 -13.887 1.00 89.31 80 LEU A C 1
ATOM 625 O O . LEU A 1 80 ? 14.846 -2.945 -14.135 1.00 89.31 80 LEU A O 1
ATOM 629 N N . ALA A 1 81 ? 16.896 -2.044 -14.243 1.00 89.38 81 ALA A N 1
ATOM 630 C CA . ALA A 1 81 ? 17.497 -3.182 -14.935 1.00 89.38 81 ALA A CA 1
ATOM 631 C C . ALA A 1 81 ? 17.395 -4.449 -14.084 1.00 89.38 81 ALA A C 1
ATOM 633 O O . ALA A 1 81 ? 17.016 -5.513 -14.578 1.0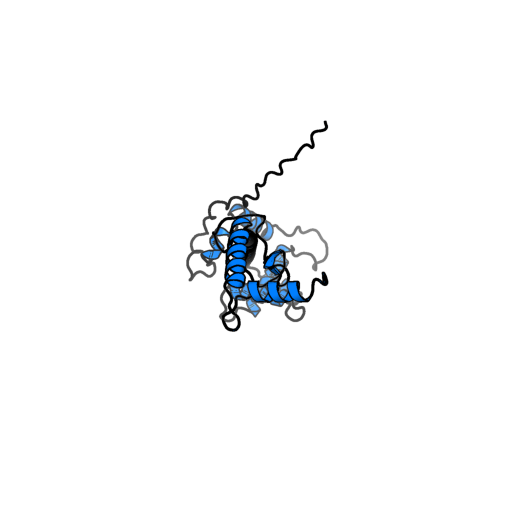0 89.38 81 ALA A O 1
ATOM 634 N N . THR A 1 82 ? 17.651 -4.319 -12.786 1.00 88.94 82 THR A N 1
ATOM 635 C CA . THR A 1 82 ? 17.551 -5.438 -11.857 1.00 88.94 82 THR A CA 1
ATOM 636 C C . THR A 1 82 ? 16.110 -5.917 -11.698 1.00 88.94 82 THR A C 1
ATOM 638 O O . THR A 1 82 ? 15.858 -7.125 -11.715 1.00 88.94 82 THR A O 1
ATOM 641 N N . TRP A 1 83 ? 15.152 -4.988 -11.608 1.00 91.38 83 TRP A N 1
ATOM 642 C CA . TRP A 1 83 ? 13.731 -5.316 -11.602 1.00 91.38 83 TRP A CA 1
ATOM 643 C C . TRP A 1 83 ? 13.330 -6.081 -12.866 1.00 91.38 83 TRP A C 1
ATOM 645 O O . TRP A 1 83 ? 12.648 -7.095 -12.755 1.00 91.38 83 TRP A O 1
ATOM 655 N N . CYS A 1 84 ? 13.803 -5.672 -14.046 1.00 91.50 84 CYS A N 1
ATOM 656 C CA . CYS A 1 84 ? 13.509 -6.362 -15.303 1.00 91.50 84 CYS A CA 1
ATOM 657 C C . CYS A 1 84 ? 14.044 -7.799 -15.324 1.00 91.50 84 CYS A C 1
ATOM 659 O O . CYS A 1 84 ? 13.308 -8.711 -15.693 1.00 91.50 84 CYS A O 1
ATOM 661 N N . VAL A 1 85 ? 15.294 -8.023 -14.899 1.00 92.06 85 VAL A N 1
ATOM 662 C CA . VAL A 1 85 ? 15.869 -9.381 -14.841 1.00 92.06 85 VAL A CA 1
ATOM 663 C C . VAL A 1 85 ? 15.039 -10.276 -13.918 1.00 92.06 85 VAL A C 1
ATOM 665 O O . VAL A 1 85 ? 14.718 -11.412 -14.265 1.00 92.06 85 VAL A O 1
ATOM 668 N N . LEU A 1 86 ? 14.651 -9.761 -12.750 1.00 91.00 86 LEU A N 1
ATOM 669 C CA . LEU A 1 86 ? 13.819 -10.498 -11.801 1.00 91.00 86 LEU A CA 1
ATOM 670 C C . LEU A 1 86 ? 12.391 -10.714 -12.319 1.00 91.00 86 LEU A C 1
ATOM 672 O O . LEU A 1 86 ? 11.843 -11.803 -12.156 1.00 91.00 86 LEU A O 1
ATOM 676 N N . ARG A 1 87 ? 11.785 -9.711 -12.963 1.00 90.81 87 ARG A N 1
ATOM 677 C CA . ARG A 1 87 ? 10.458 -9.808 -13.585 1.00 90.81 87 ARG A CA 1
ATOM 678 C C . ARG A 1 87 ? 10.440 -10.933 -14.606 1.00 90.81 87 ARG A C 1
ATOM 680 O O . ARG A 1 87 ? 9.564 -11.789 -14.538 1.00 90.81 87 ARG A O 1
ATOM 687 N N . ASP A 1 88 ? 11.411 -10.945 -15.512 1.00 90.06 88 ASP A N 1
ATOM 688 C CA . ASP A 1 88 ? 11.472 -11.900 -16.615 1.00 90.06 88 ASP A CA 1
ATOM 689 C C . ASP A 1 88 ? 11.645 -13.342 -16.093 1.00 90.06 88 ASP A C 1
ATOM 691 O O . ASP A 1 88 ? 10.994 -14.256 -16.594 1.00 90.06 88 ASP A O 1
ATOM 695 N N . ARG A 1 89 ? 12.395 -13.544 -14.995 1.00 88.19 89 ARG A N 1
ATOM 696 C CA . ARG A 1 89 ? 12.478 -14.837 -14.277 1.00 88.19 89 ARG A CA 1
ATOM 697 C C . ARG A 1 89 ? 11.143 -15.298 -13.668 1.00 88.19 89 ARG A C 1
ATOM 699 O O . ARG A 1 89 ? 10.981 -16.481 -13.375 1.00 88.19 89 ARG A O 1
ATOM 706 N N . HIS A 1 90 ? 10.196 -14.388 -13.438 1.00 85.38 90 HIS A N 1
ATOM 707 C CA . HIS A 1 90 ? 8.933 -14.655 -12.739 1.00 85.38 90 HIS A CA 1
ATOM 708 C C . HIS A 1 90 ? 7.674 -14.484 -13.603 1.00 85.38 90 HIS A C 1
ATOM 710 O O . HIS A 1 90 ? 6.575 -14.746 -13.112 1.00 85.38 90 HIS A O 1
ATOM 716 N N . ALA A 1 91 ? 7.813 -14.071 -14.865 1.00 81.56 91 ALA A N 1
ATOM 717 C CA . ALA A 1 91 ? 6.712 -13.676 -15.746 1.00 81.56 91 ALA A CA 1
ATOM 718 C C . ALA A 1 91 ? 5.819 -14.837 -16.236 1.00 81.56 91 ALA A C 1
ATOM 720 O O . ALA A 1 91 ? 4.882 -14.615 -16.998 1.00 81.56 91 ALA A O 1
ATOM 721 N N . THR A 1 92 ? 6.070 -16.080 -15.815 1.00 74.44 92 THR A N 1
ATOM 722 C CA . THR A 1 92 ? 5.367 -17.276 -16.305 1.00 74.44 92 THR A CA 1
ATOM 723 C C . THR A 1 92 ? 3.879 -17.283 -15.914 1.00 74.44 92 THR A C 1
ATOM 725 O O . THR A 1 92 ? 3.536 -17.748 -14.830 1.00 74.44 92 THR A O 1
ATOM 728 N N . ASN A 1 93 ? 2.986 -16.799 -16.787 1.00 63.50 93 ASN A N 1
ATOM 729 C CA . ASN A 1 93 ? 1.516 -16.803 -16.628 1.00 63.50 93 ASN A CA 1
ATOM 730 C C . ASN A 1 93 ? 0.992 -16.169 -15.325 1.00 63.50 93 ASN A C 1
ATOM 732 O O . ASN A 1 93 ? -0.064 -16.544 -14.815 1.00 63.50 93 ASN A O 1
ATOM 736 N N . VAL A 1 94 ? 1.732 -15.214 -14.765 1.00 70.31 94 VAL A N 1
ATOM 737 C CA . VAL A 1 94 ? 1.387 -14.561 -13.500 1.00 70.31 94 VAL A CA 1
ATOM 738 C C . VAL A 1 94 ? 0.933 -13.126 -13.764 1.00 70.31 94 VAL A C 1
ATOM 740 O O . VAL A 1 94 ? 1.526 -12.425 -14.576 1.00 70.31 94 VAL A O 1
ATOM 743 N N . GLY A 1 95 ? -0.098 -12.664 -13.054 1.00 72.00 95 GLY A N 1
ATOM 744 C CA . GLY A 1 95 ? -0.521 -11.263 -13.106 1.00 72.00 95 GLY A CA 1
ATOM 745 C C . GLY A 1 95 ? 0.544 -10.291 -12.572 1.00 72.00 95 GLY A C 1
ATOM 746 O O . GLY A 1 95 ? 1.328 -10.628 -11.681 1.00 72.00 95 GLY A O 1
ATOM 747 N N . ALA A 1 96 ? 0.525 -9.056 -13.075 1.00 72.38 96 ALA A N 1
ATOM 748 C CA . ALA A 1 96 ? 1.496 -7.994 -12.797 1.00 72.38 96 ALA A CA 1
ATOM 749 C C . ALA A 1 96 ? 1.797 -7.769 -11.296 1.00 72.38 96 ALA A C 1
ATOM 751 O O . ALA A 1 96 ? 2.958 -7.772 -10.878 1.00 72.38 96 ALA A O 1
ATOM 752 N N . LEU A 1 97 ? 0.756 -7.682 -10.459 1.00 73.44 97 LEU A N 1
ATOM 753 C CA . LEU A 1 97 ? 0.897 -7.482 -9.011 1.00 73.44 97 LEU A CA 1
ATOM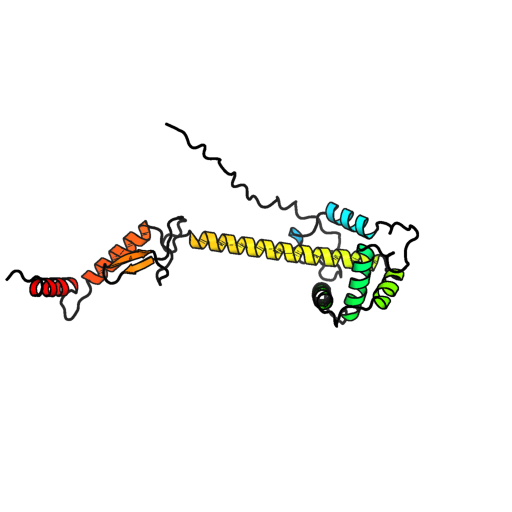 754 C C . LEU A 1 97 ? 1.644 -8.633 -8.317 1.00 73.44 97 LEU A C 1
ATOM 756 O O . LEU A 1 97 ? 2.418 -8.419 -7.380 1.00 73.44 97 LEU A O 1
ATOM 760 N N . GLU A 1 98 ? 1.398 -9.869 -8.742 1.00 81.56 98 GLU A N 1
ATOM 761 C CA . GLU A 1 98 ? 2.053 -11.039 -8.160 1.00 81.56 98 GLU A CA 1
ATOM 762 C C . GLU A 1 98 ? 3.501 -11.161 -8.655 1.00 81.56 98 GLU A C 1
ATOM 764 O O . GLU A 1 98 ? 4.374 -11.544 -7.872 1.00 81.56 98 GLU A O 1
ATOM 769 N N . ILE A 1 99 ? 3.798 -10.721 -9.884 1.00 82.75 99 ILE A N 1
ATOM 770 C CA . ILE A 1 99 ? 5.180 -10.571 -10.354 1.00 82.75 99 ILE A CA 1
ATOM 771 C C . ILE A 1 99 ? 5.939 -9.576 -9.467 1.00 82.75 99 ILE A C 1
ATOM 773 O O . ILE A 1 99 ? 6.996 -9.926 -8.946 1.00 82.75 99 ILE A O 1
ATOM 777 N N . HIS A 1 100 ? 5.390 -8.388 -9.191 1.00 82.56 100 HIS A N 1
ATOM 778 C CA . HIS A 1 100 ? 6.056 -7.403 -8.327 1.00 82.56 100 HIS A CA 1
ATOM 779 C C . HIS A 1 100 ? 6.327 -7.945 -6.908 1.00 82.56 100 HIS A C 1
ATOM 781 O O . HIS A 1 100 ? 7.417 -7.769 -6.358 1.00 82.56 100 HIS A O 1
ATOM 787 N N . LYS A 1 101 ? 5.385 -8.693 -6.314 1.00 83.31 101 LYS A N 1
ATOM 788 C CA . LYS A 1 101 ? 5.609 -9.364 -5.017 1.00 83.31 101 LYS A CA 1
ATOM 789 C C . LYS A 1 101 ? 6.728 -10.405 -5.072 1.00 83.31 101 LYS A C 1
ATOM 791 O O . LYS A 1 101 ? 7.468 -10.554 -4.099 1.00 83.31 101 LYS A O 1
ATOM 796 N N . ARG A 1 102 ? 6.833 -11.169 -6.164 1.00 87.00 102 ARG A N 1
ATOM 797 C CA . ARG A 1 102 ? 7.908 -12.156 -6.363 1.00 87.00 102 ARG A CA 1
ATOM 798 C C . ARG A 1 102 ? 9.260 -11.470 -6.525 1.00 87.00 102 ARG A C 1
ATOM 800 O O . ARG A 1 102 ? 10.185 -11.849 -5.818 1.00 87.00 102 ARG A O 1
ATOM 807 N N . VAL A 1 103 ? 9.325 -10.401 -7.319 1.00 87.50 103 VAL A N 1
ATOM 808 C CA . VAL A 1 103 ? 10.529 -9.570 -7.473 1.00 87.50 103 VAL A CA 1
ATOM 809 C C . VAL A 1 103 ? 11.007 -9.032 -6.120 1.00 87.50 103 VAL A C 1
ATOM 811 O O . VAL A 1 103 ? 12.167 -9.223 -5.765 1.00 87.50 103 VAL A O 1
ATOM 814 N N . ASN A 1 104 ? 10.112 -8.459 -5.307 1.00 84.50 104 ASN A N 1
ATOM 815 C CA . ASN A 1 104 ? 10.473 -7.960 -3.974 1.00 84.50 104 ASN A CA 1
ATOM 816 C C . ASN A 1 104 ? 10.976 -9.058 -3.028 1.00 84.50 104 ASN A C 1
ATOM 818 O O . ASN A 1 104 ? 11.861 -8.813 -2.210 1.00 84.50 104 ASN A O 1
ATOM 822 N N . ARG A 1 105 ? 10.420 -10.274 -3.100 1.00 86.19 105 ARG A N 1
ATOM 823 C CA . ARG A 1 105 ? 10.914 -11.406 -2.299 1.00 86.19 105 ARG A CA 1
ATOM 824 C C . ARG A 1 105 ? 12.301 -11.845 -2.756 1.00 86.19 105 ARG A C 1
ATOM 826 O O . ARG A 1 105 ? 13.181 -11.987 -1.915 1.00 86.19 105 ARG A O 1
ATOM 833 N N . ALA A 1 106 ? 12.493 -11.997 -4.064 1.00 86.00 106 ALA A N 1
ATOM 834 C CA . ALA A 1 106 ? 13.768 -12.395 -4.648 1.00 86.00 106 ALA A CA 1
ATOM 835 C C . ALA A 1 106 ? 14.876 -11.373 -4.358 1.00 86.00 106 ALA A C 1
ATOM 837 O O . ALA A 1 106 ? 15.998 -11.761 -4.057 1.00 86.00 106 ALA A O 1
ATOM 838 N N . TRP A 1 107 ? 14.557 -10.075 -4.345 1.00 81.94 107 TRP A N 1
ATOM 839 C CA . TRP A 1 107 ? 15.514 -9.028 -3.979 1.00 81.94 107 TRP A CA 1
ATOM 840 C C . TRP A 1 107 ? 16.095 -9.200 -2.568 1.00 81.94 107 TRP A C 1
ATOM 842 O O . TRP A 1 107 ? 17.268 -8.916 -2.331 1.00 81.94 107 TRP A O 1
ATOM 852 N N . ASN A 1 108 ? 15.277 -9.684 -1.632 1.00 83.12 108 ASN A N 1
ATOM 853 C CA . ASN A 1 108 ? 15.675 -9.907 -0.244 1.00 83.12 108 ASN A CA 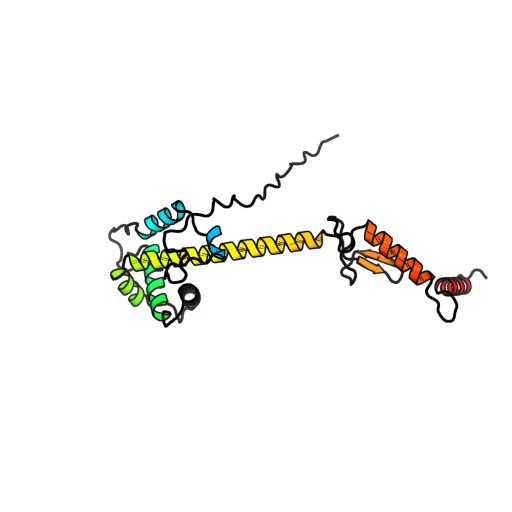1
ATOM 854 C C . ASN A 1 108 ? 16.335 -11.278 -0.016 1.00 83.12 108 ASN A C 1
ATOM 856 O O . ASN A 1 108 ? 16.727 -11.575 1.111 1.00 83.12 108 ASN A O 1
ATOM 860 N N . ASN A 1 109 ? 16.463 -12.109 -1.056 1.00 86.56 109 ASN A N 1
ATOM 861 C CA . ASN A 1 109 ? 17.133 -13.401 -0.990 1.00 86.56 109 ASN A CA 1
ATOM 862 C C . ASN A 1 109 ? 18.443 -13.366 -1.810 1.00 86.56 109 ASN A C 1
ATOM 864 O O . ASN A 1 109 ? 18.380 -13.307 -3.041 1.00 86.56 109 ASN A O 1
ATOM 868 N N . PRO A 1 110 ? 19.625 -13.454 -1.167 1.00 84.88 110 PRO A N 1
ATOM 869 C CA . PRO A 1 110 ? 20.917 -13.452 -1.857 1.00 84.88 110 PRO A CA 1
ATOM 870 C C . PRO A 1 110 ? 21.046 -14.513 -2.958 1.00 84.88 110 PRO A C 1
ATOM 872 O O . PRO A 1 110 ? 21.679 -14.249 -3.973 1.00 84.88 110 PRO A O 1
ATOM 875 N N . GLU A 1 111 ? 20.412 -15.677 -2.793 1.00 85.75 111 GLU A N 1
ATOM 876 C CA . GLU A 1 111 ? 20.494 -16.797 -3.742 1.00 85.75 111 GLU A CA 1
ATOM 877 C C . GLU A 1 111 ? 19.652 -16.579 -5.008 1.00 85.75 111 GLU A C 1
ATOM 879 O O . GLU A 1 111 ? 19.911 -17.181 -6.046 1.00 85.75 111 GLU A O 1
ATOM 884 N N . GLN A 1 112 ? 18.627 -15.725 -4.935 1.00 84.56 112 GLN A N 1
ATOM 885 C CA . GLN A 1 112 ? 17.705 -15.460 -6.048 1.00 84.56 112 GLN A CA 1
ATOM 886 C C . GLN A 1 112 ? 18.016 -14.146 -6.770 1.00 84.56 112 GLN A C 1
ATOM 888 O O . GLN A 1 112 ? 17.481 -13.887 -7.855 1.00 84.56 112 GLN A O 1
ATOM 893 N N . ARG A 1 113 ? 18.882 -13.317 -6.180 1.00 85.31 113 ARG A N 1
ATOM 894 C CA . ARG A 1 113 ? 19.297 -12.032 -6.733 1.00 85.31 113 ARG A CA 1
ATOM 895 C C . ARG A 1 113 ? 20.070 -12.243 -8.047 1.00 85.31 113 ARG A C 1
ATOM 897 O O . ARG A 1 113 ? 20.860 -13.179 -8.154 1.00 85.31 113 ARG A O 1
ATOM 904 N N . PRO A 1 114 ? 19.835 -11.425 -9.084 1.00 86.38 114 PRO A N 1
ATOM 905 C CA . PRO A 1 114 ? 20.547 -11.568 -10.348 1.00 86.38 114 PRO A CA 1
ATOM 906 C C . PRO A 1 114 ? 22.021 -11.182 -10.216 1.00 86.38 114 PRO A C 1
ATOM 908 O O . PRO A 1 114 ? 22.396 -10.397 -9.342 1.00 86.38 114 PRO A O 1
ATOM 911 N N . SER A 1 115 ? 22.845 -11.746 -11.102 1.00 87.38 115 SER A N 1
ATOM 912 C CA . SER A 1 115 ? 24.271 -11.431 -11.159 1.00 87.38 115 SER A CA 1
ATOM 913 C C . SER A 1 115 ? 24.494 -10.020 -11.712 1.00 87.38 115 SER A C 1
ATOM 915 O O . SER A 1 115 ? 23.656 -9.481 -12.437 1.00 87.38 115 SER A O 1
ATOM 917 N N . TRP A 1 116 ? 25.654 -9.431 -11.418 1.00 81.75 116 TRP A N 1
ATOM 918 C CA . TRP A 1 116 ? 26.029 -8.124 -11.969 1.00 81.75 116 TRP A CA 1
ATOM 919 C C . TRP A 1 116 ? 26.074 -8.112 -13.505 1.00 81.75 116 TRP A C 1
ATOM 921 O O . TRP A 1 116 ? 25.684 -7.130 -14.134 1.00 81.75 116 TRP A O 1
ATOM 931 N N . ILE A 1 117 ? 26.499 -9.226 -14.107 1.00 84.81 117 ILE A N 1
ATOM 932 C CA . ILE A 1 117 ? 26.600 -9.387 -15.562 1.00 84.81 117 ILE A CA 1
ATOM 933 C C . ILE A 1 117 ? 25.207 -9.300 -16.201 1.00 84.81 117 ILE A C 1
ATOM 935 O O . ILE A 1 117 ? 25.022 -8.532 -17.146 1.00 84.81 117 ILE A O 1
ATOM 939 N N . ASP A 1 118 ? 24.217 -9.999 -15.632 1.00 87.44 118 ASP A N 1
ATOM 940 C CA . ASP A 1 118 ? 22.829 -9.973 -16.119 1.00 87.44 118 ASP A CA 1
ATOM 941 C C . ASP A 1 118 ? 22.251 -8.550 -16.064 1.00 87.44 118 ASP A C 1
ATOM 943 O O . ASP A 1 118 ? 21.589 -8.094 -16.998 1.00 87.44 118 ASP A O 1
ATOM 947 N N . VAL A 1 119 ? 22.516 -7.829 -14.968 1.00 85.31 119 VAL A N 1
ATOM 948 C CA . VAL A 1 119 ? 22.012 -6.464 -14.755 1.00 85.31 119 VAL A CA 1
ATOM 949 C C . VAL A 1 119 ? 22.630 -5.489 -15.757 1.00 85.31 119 VAL A C 1
ATOM 951 O O . VAL A 1 119 ? 21.900 -4.705 -16.364 1.00 85.31 119 VAL A O 1
ATOM 954 N N . LYS A 1 120 ? 23.946 -5.562 -15.991 1.00 82.56 120 LYS A N 1
ATOM 955 C CA . LYS A 1 120 ? 24.632 -4.732 -16.994 1.00 82.56 120 LYS A CA 1
ATOM 956 C C . LYS A 1 120 ? 24.115 -4.994 -18.406 1.00 82.56 120 LYS A C 1
ATOM 958 O O . LYS A 1 120 ? 23.797 -4.049 -19.127 1.00 82.56 120 LYS A O 1
ATOM 963 N N . GLN A 1 121 ? 23.988 -6.265 -18.789 1.00 85.75 121 GLN A N 1
ATOM 964 C CA . GLN A 1 121 ? 23.456 -6.633 -20.100 1.00 85.75 121 GLN A CA 1
ATOM 965 C C . GLN A 1 121 ? 22.015 -6.138 -20.272 1.00 85.75 121 GLN A C 1
ATOM 967 O O . GLN A 1 121 ? 21.652 -5.619 -21.332 1.00 85.75 121 GLN A O 1
ATOM 972 N N . ARG A 1 122 ? 21.196 -6.238 -19.215 1.00 89.06 122 ARG A N 1
ATOM 973 C CA . ARG A 1 122 ? 19.831 -5.719 -19.254 1.00 89.06 122 ARG A CA 1
ATOM 974 C C . ARG A 1 122 ? 19.798 -4.201 -19.377 1.00 89.06 122 ARG A C 1
ATOM 976 O O . A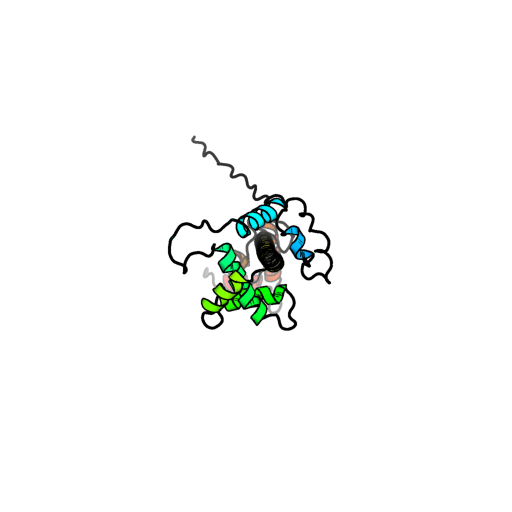RG A 1 122 ? 19.027 -3.698 -20.183 1.00 89.06 122 ARG A O 1
ATOM 983 N N . ALA A 1 123 ? 20.640 -3.476 -18.644 1.00 85.62 123 ALA A N 1
ATOM 984 C CA . ALA A 1 123 ? 20.680 -2.016 -18.695 1.00 85.62 123 ALA A CA 1
ATOM 985 C C . ALA A 1 123 ? 20.930 -1.480 -20.117 1.00 85.62 123 ALA A C 1
ATOM 987 O O . ALA A 1 123 ? 20.254 -0.547 -20.543 1.00 85.62 123 ALA A O 1
ATOM 988 N N . GLY A 1 124 ? 21.826 -2.119 -20.880 1.00 82.31 124 GLY A N 1
ATOM 989 C CA . GLY A 1 124 ? 22.116 -1.747 -22.271 1.00 82.31 124 GLY A CA 1
ATOM 990 C C . GLY A 1 124 ? 20.991 -2.037 -23.275 1.00 82.31 124 GLY A C 1
ATOM 991 O O . GLY A 1 124 ? 21.073 -1.606 -24.420 1.00 82.31 124 GLY A O 1
ATOM 992 N N . THR A 1 125 ? 19.946 -2.762 -22.869 1.00 87.56 125 THR A N 1
ATOM 993 C CA . THR A 1 125 ? 18.827 -3.182 -23.734 1.00 87.56 125 THR A CA 1
ATOM 994 C C . THR A 1 125 ? 17.461 -2.712 -23.225 1.00 87.56 125 THR A C 1
ATOM 996 O O . THR A 1 125 ? 16.428 -3.138 -23.744 1.00 87.56 125 THR A O 1
ATOM 999 N N . LEU A 1 126 ? 17.433 -1.827 -22.219 1.00 87.62 126 LEU A N 1
ATOM 1000 C CA . LEU A 1 126 ? 16.195 -1.295 -21.652 1.00 87.62 126 LEU A CA 1
ATOM 1001 C C . LEU A 1 126 ? 15.399 -0.506 -22.690 1.00 87.62 126 LEU A C 1
ATOM 1003 O O . LEU A 1 126 ? 15.898 0.438 -23.304 1.00 87.62 126 LEU A O 1
ATOM 1007 N N . ARG A 1 127 ? 14.124 -0.862 -22.833 1.00 90.88 127 ARG A N 1
ATOM 1008 C CA . ARG A 1 127 ? 13.175 -0.132 -23.672 1.00 90.88 127 ARG A CA 1
ATOM 1009 C C . ARG A 1 127 ? 12.402 0.874 -22.836 1.00 90.88 127 ARG A C 1
ATOM 1011 O O . ARG A 1 127 ? 12.279 0.743 -21.620 1.00 90.88 127 ARG A O 1
ATOM 1018 N N . GLU A 1 128 ? 11.779 1.829 -23.512 1.00 87.69 128 GLU A N 1
ATOM 1019 C CA . GLU A 1 128 ? 10.876 2.788 -22.873 1.00 87.69 128 GLU A CA 1
ATOM 1020 C C . GLU A 1 128 ? 9.721 2.103 -22.131 1.00 87.69 128 GLU A C 1
ATOM 1022 O O . GLU A 1 128 ? 9.359 2.491 -21.023 1.00 87.69 128 GLU A O 1
ATOM 1027 N N . GLN A 1 129 ? 9.209 1.006 -22.696 1.00 88.50 129 GLN A N 1
ATOM 1028 C CA . GLN A 1 129 ? 8.170 0.207 -22.053 1.00 88.50 129 GLN A CA 1
ATOM 1029 C C . GLN A 1 129 ? 8.635 -0.399 -20.723 1.00 88.50 129 GLN A C 1
ATOM 1031 O O . GLN A 1 129 ? 7.854 -0.449 -19.780 1.00 88.50 129 GLN A O 1
ATOM 1036 N N . ASP A 1 130 ? 9.903 -0.814 -20.608 1.00 89.62 130 ASP A N 1
ATOM 1037 C CA . ASP A 1 130 ? 10.421 -1.365 -19.352 1.00 89.62 130 ASP A CA 1
ATOM 1038 C C . ASP A 1 130 ? 10.390 -0.303 -18.234 1.00 89.62 130 ASP A C 1
ATOM 1040 O O . ASP A 1 130 ? 10.067 -0.621 -17.089 1.00 89.62 130 ASP A O 1
ATOM 1044 N N . LYS A 1 131 ? 10.647 0.970 -18.571 1.00 88.50 131 LYS A N 1
ATOM 1045 C CA . LYS A 1 131 ? 10.560 2.104 -17.635 1.00 88.50 131 LYS A CA 1
ATOM 1046 C C . LYS A 1 131 ? 9.125 2.360 -17.180 1.00 88.50 131 LYS A C 1
ATOM 1048 O O . LYS A 1 131 ? 8.886 2.537 -15.986 1.00 88.50 131 LYS A O 1
ATOM 1053 N N . LEU A 1 132 ? 8.182 2.373 -18.126 1.00 87.75 132 LEU A N 1
ATOM 1054 C CA . LEU A 1 132 ? 6.755 2.548 -17.845 1.00 87.75 132 LEU A CA 1
ATOM 1055 C C . LEU A 1 132 ? 6.230 1.429 -16.942 1.00 87.75 132 LEU A C 1
ATOM 1057 O O . LEU A 1 132 ? 5.581 1.710 -15.935 1.00 87.75 132 LEU A O 1
ATOM 1061 N N . ASP A 1 133 ? 6.568 0.178 -17.257 1.00 88.19 133 ASP A N 1
ATOM 1062 C CA . ASP A 1 133 ? 6.150 -0.982 -16.472 1.00 88.19 133 ASP A CA 1
ATOM 1063 C C . ASP A 1 133 ? 6.708 -0.929 -15.045 1.00 88.19 133 ASP A C 1
ATOM 1065 O O . ASP A 1 133 ? 5.980 -1.189 -14.084 1.00 88.19 133 ASP A O 1
ATOM 1069 N N . TYR A 1 134 ? 7.985 -0.569 -14.893 1.00 89.19 134 TYR A N 1
ATOM 1070 C CA . TYR A 1 134 ? 8.620 -0.421 -13.586 1.00 89.19 134 TYR A CA 1
ATOM 1071 C C . TYR A 1 134 ? 7.942 0.655 -12.738 1.00 89.19 134 TYR A C 1
ATOM 1073 O O . TYR A 1 134 ? 7.554 0.385 -11.601 1.00 89.19 134 TYR A O 1
ATOM 1081 N N . LEU A 1 135 ? 7.741 1.852 -13.297 1.00 89.75 135 LEU A N 1
ATOM 1082 C CA . LEU A 1 135 ? 7.086 2.949 -12.586 1.00 89.75 135 LEU A CA 1
ATOM 1083 C C . LEU A 1 135 ? 5.657 2.581 -12.192 1.00 89.75 135 LEU A C 1
ATOM 1085 O O . LEU A 1 135 ? 5.265 2.801 -11.049 1.00 89.75 135 LEU A O 1
ATOM 1089 N N . HIS A 1 136 ? 4.897 1.955 -13.091 1.00 89.44 136 HIS A N 1
ATOM 1090 C CA . HIS A 1 136 ? 3.555 1.485 -12.770 1.00 89.44 136 HIS A CA 1
ATOM 1091 C C . HIS A 1 136 ? 3.551 0.476 -11.611 1.00 89.44 136 HIS A C 1
ATOM 1093 O O . HIS A 1 136 ? 2.740 0.603 -10.689 1.00 89.44 136 HIS A O 1
ATOM 1099 N N . GLN A 1 137 ? 4.481 -0.486 -11.595 1.00 89.19 137 GLN A N 1
ATOM 1100 C CA . GLN A 1 137 ? 4.593 -1.422 -10.474 1.00 89.19 137 GLN A CA 1
ATOM 1101 C C . GLN A 1 137 ? 5.000 -0.739 -9.162 1.00 89.19 137 GLN A C 1
ATOM 1103 O O . GLN A 1 137 ? 4.443 -1.064 -8.110 1.00 89.19 137 GLN A O 1
ATOM 1108 N N . GLU A 1 138 ? 5.919 0.225 -9.199 1.00 88.25 138 GLU A N 1
ATOM 1109 C CA . GLU A 1 138 ? 6.282 1.029 -8.025 1.00 88.25 138 GLU A CA 1
ATOM 1110 C C . GLU A 1 138 ? 5.087 1.833 -7.491 1.00 88.25 138 GLU A C 1
ATOM 1112 O O . GLU A 1 138 ? 4.865 1.925 -6.279 1.00 88.25 138 GLU A O 1
ATOM 1117 N N . TYR A 1 139 ? 4.248 2.363 -8.381 1.00 90.44 139 TYR A N 1
ATOM 1118 C CA . TYR A 1 139 ? 3.032 3.074 -7.997 1.00 90.44 139 TYR A CA 1
ATOM 1119 C C . TYR A 1 139 ? 1.999 2.140 -7.359 1.00 90.44 139 TYR A C 1
ATOM 1121 O O . TYR A 1 139 ? 1.470 2.466 -6.292 1.00 90.44 139 TYR A O 1
ATOM 1129 N N . LEU A 1 140 ? 1.768 0.951 -7.928 1.00 89.81 140 LEU A N 1
ATOM 1130 C CA . LEU A 1 140 ? 0.897 -0.072 -7.334 1.00 89.81 140 LEU A CA 1
ATOM 1131 C C . LEU A 1 140 ? 1.384 -0.506 -5.945 1.00 89.81 140 LEU A C 1
ATOM 1133 O O . LEU A 1 140 ? 0.585 -0.643 -5.009 1.00 89.81 140 LEU A O 1
ATOM 1137 N N . SER A 1 141 ? 2.692 -0.711 -5.786 1.00 87.06 141 SER A N 1
ATOM 1138 C CA . SER A 1 141 ? 3.293 -1.124 -4.516 1.00 87.06 141 SER A CA 1
ATOM 1139 C C . SER A 1 141 ? 3.141 -0.042 -3.446 1.00 87.06 141 SER A C 1
ATOM 1141 O O . SER A 1 141 ? 2.732 -0.318 -2.309 1.00 87.06 141 SER A O 1
ATOM 1143 N N . SER A 1 142 ? 3.386 1.211 -3.829 1.00 88.94 142 SER A N 1
ATOM 1144 C CA . SER A 1 142 ? 3.239 2.377 -2.970 1.00 88.94 142 SER A CA 1
ATOM 1145 C C . SER A 1 142 ? 1.784 2.581 -2.545 1.00 88.94 142 SER A C 1
ATOM 1147 O O . SER A 1 142 ? 1.511 2.709 -1.346 1.00 88.94 142 SER A O 1
ATOM 1149 N N . ALA A 1 143 ? 0.843 2.508 -3.491 1.00 90.19 143 ALA A N 1
ATOM 1150 C CA . ALA A 1 143 ? -0.591 2.595 -3.227 1.00 90.19 143 ALA A CA 1
ATOM 1151 C C . ALA A 1 143 ? -1.058 1.479 -2.279 1.00 90.19 143 ALA A C 1
ATOM 1153 O O . ALA A 1 143 ? -1.741 1.746 -1.291 1.00 90.19 143 ALA A O 1
ATOM 1154 N N . THR A 1 144 ? -0.602 0.240 -2.494 1.00 89.75 144 THR A N 1
ATOM 1155 C CA . THR A 1 144 ? -0.915 -0.903 -1.618 1.00 89.75 144 THR A CA 1
ATOM 1156 C C . THR A 1 144 ? -0.417 -0.678 -0.189 1.00 89.75 144 THR A C 1
ATOM 1158 O O . THR A 1 144 ? -1.118 -0.959 0.785 1.00 89.75 144 THR A O 1
ATOM 1161 N N . ARG A 1 145 ? 0.804 -0.159 -0.030 1.00 89.06 145 ARG A N 1
ATOM 1162 C CA . ARG A 1 145 ? 1.374 0.155 1.288 1.00 89.06 145 ARG A CA 1
ATOM 1163 C C . ARG A 1 145 ? 0.592 1.266 1.990 1.00 89.06 145 ARG A C 1
ATOM 1165 O O . ARG A 1 145 ? 0.348 1.152 3.193 1.00 89.06 145 ARG A O 1
ATOM 1172 N N . ARG A 1 146 ? 0.177 2.298 1.252 1.00 91.19 146 ARG A N 1
ATOM 1173 C CA . ARG A 1 146 ? -0.661 3.393 1.761 1.00 91.19 146 ARG A CA 1
ATOM 1174 C C . ARG A 1 146 ? -2.047 2.908 2.188 1.00 91.19 146 ARG A C 1
ATOM 1176 O O . ARG A 1 146 ? -2.456 3.235 3.299 1.00 91.19 146 ARG A O 1
ATOM 1183 N N . LEU A 1 147 ? -2.705 2.065 1.389 1.00 92.38 147 LEU A N 1
ATOM 1184 C CA . LEU A 1 147 ? -3.968 1.417 1.757 1.00 92.38 147 LEU A CA 1
ATOM 1185 C C . LEU A 1 147 ? -3.817 0.644 3.073 1.00 92.38 147 LEU A C 1
ATOM 1187 O O . LEU A 1 147 ? -4.511 0.935 4.042 1.00 92.38 147 LEU A O 1
ATOM 1191 N N . ARG A 1 148 ? -2.822 -0.247 3.175 1.00 90.31 148 ARG A N 1
ATOM 1192 C CA . ARG A 1 148 ? -2.561 -1.012 4.411 1.00 90.31 148 ARG A CA 1
ATOM 1193 C C . ARG A 1 148 ? -2.260 -0.125 5.616 1.00 90.31 148 ARG A C 1
ATOM 1195 O O . ARG A 1 148 ? -2.559 -0.473 6.758 1.00 90.31 148 ARG A O 1
ATOM 1202 N N . GLN A 1 149 ? -1.589 1.004 5.408 1.00 92.94 149 GLN A N 1
ATOM 1203 C CA . GLN A 1 149 ? -1.349 1.975 6.472 1.00 92.94 149 GLN A CA 1
ATOM 1204 C C . GLN A 1 149 ? -2.653 2.651 6.911 1.00 92.94 149 GLN A C 1
ATOM 1206 O O . GLN A 1 149 ? -2.880 2.786 8.114 1.00 92.94 149 GLN A O 1
ATOM 1211 N N . ALA A 1 150 ? -3.516 3.025 5.967 1.00 91.50 150 ALA A N 1
ATOM 1212 C CA . ALA A 1 150 ? -4.823 3.604 6.250 1.00 91.50 150 ALA A CA 1
ATOM 1213 C C . ALA A 1 150 ? -5.745 2.612 6.975 1.00 91.50 150 ALA A C 1
ATOM 1215 O O . ALA A 1 150 ? -6.350 2.981 7.980 1.00 91.50 150 ALA A O 1
ATOM 1216 N N . GLU A 1 151 ? -5.779 1.349 6.544 1.00 92.75 151 GLU A N 1
ATOM 1217 C CA . GLU A 1 151 ? -6.522 0.264 7.195 1.00 92.75 151 GLU A CA 1
ATOM 1218 C C . GLU A 1 151 ? -6.057 0.052 8.636 1.00 92.75 151 GLU A C 1
ATOM 1220 O O . GLU A 1 151 ? -6.872 0.057 9.557 1.00 92.75 151 GLU A O 1
ATOM 1225 N N . ARG A 1 152 ? -4.740 -0.041 8.869 1.00 92.81 152 ARG A N 1
ATOM 1226 C CA . ARG A 1 152 ? -4.186 -0.138 10.230 1.00 92.81 152 ARG A CA 1
ATOM 1227 C C . ARG A 1 152 ? -4.532 1.084 11.078 1.00 92.81 152 ARG A C 1
ATOM 1229 O O . ARG A 1 152 ? -4.863 0.938 12.251 1.00 92.81 152 ARG A O 1
ATOM 1236 N N . GLY A 1 153 ? -4.498 2.283 10.498 1.00 90.81 153 GLY A N 1
ATOM 1237 C CA . GLY A 1 153 ? -4.917 3.510 11.176 1.00 90.81 153 GLY A CA 1
ATOM 1238 C C . GLY A 1 153 ? -6.406 3.514 11.533 1.00 90.81 153 GLY A C 1
ATOM 1239 O O . GLY A 1 153 ? -6.780 3.926 12.630 1.00 90.81 153 GLY A O 1
ATOM 1240 N N . ALA A 1 154 ? -7.268 3.026 10.639 1.00 91.31 154 ALA A N 1
ATOM 1241 C CA . ALA A 1 154 ? -8.698 2.868 10.887 1.00 91.31 154 ALA A CA 1
ATOM 1242 C C . ALA A 1 154 ? -8.970 1.833 11.988 1.00 91.31 154 ALA A C 1
ATOM 1244 O O . ALA A 1 154 ? -9.693 2.139 12.932 1.00 91.31 154 ALA A O 1
ATOM 1245 N N . GLN A 1 155 ? -8.317 0.669 11.937 1.00 90.75 155 GLN A N 1
ATOM 1246 C CA . GLN A 1 155 ? -8.408 -0.363 12.973 1.00 90.75 155 GLN A CA 1
ATOM 1247 C C . GLN A 1 155 ? -7.924 0.145 14.334 1.00 90.75 155 GLN A C 1
ATOM 1249 O O . GLN A 1 155 ? -8.582 -0.084 15.344 1.00 90.75 155 GLN A O 1
ATOM 1254 N N . ALA A 1 156 ? -6.809 0.879 14.378 1.00 87.81 156 ALA A N 1
ATOM 1255 C CA . ALA A 1 156 ? -6.301 1.462 15.616 1.00 87.81 156 ALA A CA 1
ATOM 1256 C C . ALA A 1 156 ? -7.274 2.495 16.207 1.00 87.81 156 ALA A C 1
ATOM 1258 O O . ALA A 1 156 ? -7.499 2.500 17.417 1.00 87.81 156 ALA A O 1
ATOM 1259 N N . ARG A 1 157 ? -7.890 3.340 15.365 1.00 87.56 157 ARG A N 1
ATOM 1260 C CA . ARG A 1 157 ? -8.929 4.291 15.792 1.00 87.56 157 ARG A CA 1
ATOM 1261 C C . ARG A 1 157 ? -10.172 3.574 16.309 1.00 87.56 157 ARG A C 1
ATOM 1263 O O . ARG A 1 157 ? -10.614 3.898 17.404 1.00 87.56 157 ARG A O 1
ATOM 1270 N N . ALA A 1 158 ? -10.663 2.568 15.589 1.00 86.38 158 ALA A N 1
ATOM 1271 C CA . ALA A 1 158 ? -11.800 1.756 16.012 1.00 86.38 158 ALA A CA 1
ATOM 1272 C C . ALA A 1 158 ? -11.515 1.021 17.332 1.00 86.38 158 ALA A C 1
ATOM 1274 O O . ALA A 1 158 ? -12.352 1.008 18.227 1.00 86.38 158 ALA A O 1
ATOM 1275 N N . ALA A 1 159 ? -10.309 0.474 17.510 1.00 83.00 159 ALA A N 1
ATOM 1276 C CA . ALA A 1 159 ? -9.901 -0.165 18.758 1.00 83.00 159 ALA A CA 1
ATOM 1277 C C . ALA A 1 159 ? -9.800 0.838 19.921 1.00 83.00 159 ALA A C 1
ATOM 1279 O O . ALA A 1 159 ? -10.199 0.527 21.043 1.00 83.00 159 ALA A O 1
ATOM 1280 N N . ALA A 1 160 ? -9.277 2.042 19.677 1.00 82.38 160 ALA A N 1
ATOM 1281 C CA . ALA A 1 160 ? -9.233 3.107 20.678 1.00 82.38 160 ALA A CA 1
ATOM 1282 C C . ALA A 1 160 ? -10.641 3.606 21.048 1.00 82.38 160 ALA A C 1
ATOM 1284 O O . ALA A 1 160 ? -10.930 3.848 22.220 1.00 82.38 160 ALA A O 1
ATOM 1285 N N . GLU A 1 161 ? -11.531 3.725 20.067 1.00 82.81 161 GLU A N 1
ATOM 1286 C CA . GLU A 1 161 ? -12.926 4.101 20.270 1.00 82.81 161 GLU A CA 1
ATOM 1287 C C . GLU A 1 161 ? -13.689 3.025 21.042 1.00 82.81 161 GLU A C 1
ATOM 1289 O O . GLU A 1 161 ? -14.288 3.340 22.069 1.00 82.81 161 GLU A O 1
ATOM 1294 N N . ALA A 1 162 ? -13.557 1.754 20.658 1.00 78.94 162 ALA A N 1
ATOM 1295 C CA . ALA A 1 162 ? -14.122 0.621 21.386 1.00 78.94 162 ALA A CA 1
ATOM 1296 C C . ALA A 1 162 ? -13.664 0.607 22.849 1.00 78.94 162 ALA A C 1
ATOM 1298 O O . ALA A 1 162 ? -14.485 0.450 23.746 1.00 78.94 162 ALA A O 1
ATOM 1299 N N . ARG A 1 163 ? -12.375 0.885 23.111 1.00 74.31 163 ARG A N 1
ATOM 1300 C CA . ARG A 1 163 ? -11.848 0.968 24.483 1.00 74.31 163 ARG A CA 1
ATOM 1301 C C . ARG A 1 163 ? -12.479 2.068 25.330 1.00 74.31 163 ARG A C 1
ATOM 1303 O O . ARG A 1 163 ? -12.400 1.976 26.550 1.00 74.31 163 ARG A O 1
ATOM 1310 N N . THR A 1 164 ? -13.016 3.102 24.690 1.00 77.94 164 THR A N 1
ATOM 1311 C CA . THR A 1 164 ? -13.621 4.262 25.351 1.00 77.94 164 THR A CA 1
ATOM 1312 C C . THR A 1 164 ? -15.142 4.279 25.234 1.00 77.94 164 THR A C 1
ATOM 1314 O O . THR A 1 164 ? -15.760 5.279 25.581 1.00 77.94 164 THR A O 1
ATOM 1317 N N . THR A 1 165 ? -15.763 3.202 24.747 1.00 80.06 165 THR A N 1
ATOM 1318 C CA . THR A 1 165 ? -17.209 3.132 24.519 1.00 80.06 165 THR A CA 1
ATOM 1319 C C . THR A 1 165 ? -17.842 2.128 25.469 1.00 80.06 165 THR A C 1
ATOM 1321 O O . THR A 1 165 ? -17.390 0.992 25.607 1.00 80.06 165 THR A O 1
ATOM 1324 N N . CYS A 1 166 ? -18.901 2.551 26.155 1.00 79.19 166 CYS A N 1
ATOM 1325 C CA . CYS A 1 166 ? -19.665 1.684 27.032 1.00 79.19 166 CYS A CA 1
ATOM 1326 C C . CYS A 1 166 ? -20.432 0.654 26.200 1.00 79.19 166 CYS A C 1
ATOM 1328 O O . CYS A 1 166 ? -21.295 1.001 25.403 1.00 79.19 166 CYS A O 1
ATOM 1330 N N . THR A 1 167 ? -20.174 -0.621 26.444 1.00 78.00 167 THR A N 1
ATOM 1331 C CA . THR A 1 167 ? -20.861 -1.759 25.814 1.00 78.00 167 THR A CA 1
ATOM 1332 C C . THR A 1 167 ? -22.341 -1.877 26.183 1.00 78.00 167 THR A C 1
ATOM 1334 O O . THR A 1 167 ? -23.079 -2.558 25.483 1.00 78.00 167 THR A O 1
ATOM 1337 N N . VAL A 1 168 ? -22.783 -1.223 27.265 1.00 75.69 168 VAL A N 1
ATOM 1338 C CA . VAL A 1 168 ? -24.180 -1.273 27.727 1.00 75.69 168 VAL A CA 1
ATOM 1339 C C . VAL A 1 168 ? -25.029 -0.160 27.133 1.00 75.69 168 VAL A C 1
ATOM 1341 O O . VAL A 1 168 ? -26.109 -0.429 26.625 1.00 75.69 168 VAL A O 1
ATOM 1344 N N . CYS A 1 169 ? -24.567 1.089 27.199 1.00 78.94 169 CYS A N 1
ATOM 1345 C CA . CYS A 1 169 ? -25.348 2.237 26.725 1.00 78.94 169 CYS A CA 1
ATOM 1346 C C . CYS A 1 169 ? -24.837 2.839 25.409 1.00 78.94 169 CYS A C 1
ATOM 1348 O O . CYS A 1 169 ? -25.407 3.817 24.936 1.00 78.94 169 CYS A O 1
ATOM 1350 N N . GLY A 1 170 ? -23.741 2.319 24.846 1.00 77.69 170 GLY A N 1
ATOM 1351 C CA . GLY A 1 170 ? -23.122 2.821 23.614 1.00 77.69 170 GLY A CA 1
ATOM 1352 C C . GLY A 1 170 ? -22.439 4.186 23.749 1.00 77.69 170 GLY A C 1
ATOM 1353 O O . GLY A 1 170 ? -21.873 4.682 22.781 1.00 77.69 170 GLY A O 1
ATOM 1354 N N . GLN A 1 171 ? -22.478 4.811 24.929 1.00 82.81 171 GLN A N 1
ATOM 1355 C CA . GLN A 1 171 ? -21.907 6.140 25.133 1.00 82.81 171 GLN A CA 1
ATOM 1356 C C . GLN A 1 171 ? -20.390 6.085 25.241 1.00 82.81 171 GLN A C 1
ATOM 1358 O O . GLN A 1 171 ? -19.823 5.226 25.925 1.00 82.81 171 GLN A O 1
ATOM 1363 N N . ARG A 1 172 ? -19.737 7.058 24.609 1.00 77.81 172 ARG A N 1
ATOM 1364 C CA . ARG A 1 172 ? -18.297 7.249 24.723 1.00 77.81 172 ARG A CA 1
ATOM 1365 C C . ARG A 1 172 ? -17.968 7.918 26.056 1.00 77.81 172 ARG A C 1
ATOM 1367 O O . ARG A 1 172 ? -18.407 9.029 26.329 1.00 77.81 172 ARG A O 1
ATOM 1374 N N . ASP A 1 173 ? -17.171 7.253 26.875 1.00 72.25 173 ASP A N 1
ATOM 1375 C CA . ASP A 1 173 ? -16.708 7.730 28.173 1.00 72.25 173 ASP A CA 1
ATOM 1376 C C . ASP A 1 173 ? -15.244 7.317 28.352 1.00 72.25 173 ASP A C 1
ATOM 1378 O O . ASP A 1 173 ? -14.924 6.134 28.370 1.00 72.25 173 ASP A O 1
ATOM 1382 N N . THR A 1 174 ? -14.330 8.273 28.515 1.00 68.25 174 THR A N 1
ATOM 1383 C CA . THR A 1 174 ? -12.895 7.991 28.719 1.00 68.25 174 THR A CA 1
ATOM 1384 C C . THR A 1 174 ? -12.597 7.283 30.042 1.00 68.25 174 THR A C 1
ATOM 1386 O O . THR A 1 174 ? -11.495 6.769 30.223 1.00 68.25 174 THR A O 1
ATOM 1389 N N . ARG A 1 175 ? -13.572 7.235 30.957 1.00 67.81 175 ARG A N 1
ATOM 1390 C CA . ARG A 1 175 ? -13.527 6.487 32.217 1.00 67.81 175 ARG A CA 1
ATOM 1391 C C . ARG A 1 175 ? -14.130 5.085 32.093 1.00 67.81 175 ARG A C 1
ATOM 1393 O O . ARG A 1 175 ? -14.254 4.401 33.111 1.00 67.81 175 ARG A O 1
ATOM 1400 N N . THR A 1 176 ? -14.509 4.645 30.887 1.00 65.12 176 THR A N 1
ATOM 1401 C CA . THR A 1 176 ? -14.870 3.239 30.662 1.00 65.12 176 THR A CA 1
ATOM 1402 C C . THR A 1 176 ? -13.683 2.351 31.001 1.00 65.12 176 THR A C 1
ATOM 1404 O O . THR A 1 176 ? -12.566 2.519 30.513 1.00 65.12 176 THR A O 1
ATOM 1407 N N . SER A 1 177 ? -13.928 1.388 31.877 1.00 61.88 177 SER A N 1
ATOM 1408 C CA . SER A 1 177 ? -12.931 0.422 32.313 1.00 61.88 177 SER A CA 1
ATOM 1409 C C . SER A 1 177 ? -13.539 -0.969 32.292 1.00 61.88 177 SER A C 1
ATOM 1411 O O . SER A 1 177 ? -14.752 -1.140 32.442 1.00 61.88 177 SER A O 1
ATOM 1413 N N . ARG A 1 178 ? -12.690 -1.978 32.086 1.00 61.16 178 ARG A N 1
ATOM 1414 C CA . ARG A 1 178 ? -13.074 -3.349 32.417 1.00 61.16 178 ARG A CA 1
ATOM 1415 C C . ARG A 1 178 ? -13.219 -3.440 33.929 1.00 61.16 178 ARG A C 1
ATOM 1417 O O . ARG A 1 178 ? -12.413 -2.864 34.669 1.00 61.16 178 ARG A O 1
ATOM 1424 N N . ARG A 1 179 ? -14.272 -4.119 34.372 1.00 63.34 179 ARG A N 1
ATOM 1425 C CA . ARG A 1 179 ? -14.564 -4.289 35.792 1.00 63.34 179 ARG A CA 1
ATOM 1426 C C . ARG A 1 179 ? -14.651 -5.756 36.148 1.00 63.34 179 ARG A C 1
ATOM 1428 O O . ARG A 1 179 ? -14.905 -6.604 35.298 1.00 63.34 179 ARG A O 1
ATOM 1435 N N . ILE A 1 180 ? -14.406 -6.048 37.409 1.00 56.72 180 ILE A N 1
ATOM 1436 C CA . ILE A 1 180 ? -14.575 -7.373 37.991 1.00 56.72 180 ILE A CA 1
ATOM 1437 C C . ILE A 1 180 ? -15.471 -7.195 39.203 1.00 56.72 180 ILE A C 1
ATOM 1439 O O . ILE A 1 180 ? -15.349 -6.193 39.905 1.00 56.72 180 ILE A O 1
ATOM 1443 N N . VAL A 1 181 ? -16.380 -8.136 39.434 1.00 57.78 181 VAL A N 1
ATOM 1444 C CA . VAL A 1 181 ? -17.101 -8.184 40.705 1.00 57.78 181 VAL A CA 1
ATOM 1445 C C . VAL A 1 181 ? -16.121 -8.710 41.739 1.00 57.78 181 VAL A C 1
ATOM 1447 O O . VAL A 1 181 ? -15.628 -9.829 41.609 1.00 57.78 181 VAL A O 1
ATOM 1450 N N . ASP A 1 182 ? -15.821 -7.899 42.742 1.00 60.03 182 ASP A N 1
ATOM 1451 C CA . ASP A 1 182 ? -15.179 -8.390 43.948 1.00 60.03 182 ASP A CA 1
ATOM 1452 C C . ASP A 1 182 ? -16.206 -9.234 44.712 1.00 60.03 182 ASP A C 1
ATOM 1454 O O . ASP A 1 182 ? -17.222 -8.726 45.183 1.00 60.03 182 ASP A O 1
ATOM 1458 N N . HIS A 1 183 ? -15.969 -10.542 44.798 1.00 53.41 183 HIS A N 1
ATOM 1459 C CA . HIS A 1 183 ? -16.877 -11.468 45.472 1.00 53.41 183 HIS A CA 1
ATOM 1460 C C . HIS A 1 183 ? -16.920 -11.280 46.995 1.00 53.41 183 HIS A C 1
ATOM 1462 O O . HIS A 1 183 ? -17.891 -11.713 47.612 1.00 53.41 183 HIS A O 1
ATOM 1468 N N . ALA A 1 184 ? -15.910 -10.643 47.597 1.00 51.41 184 ALA A N 1
ATOM 1469 C CA . ALA A 1 184 ? -15.884 -10.363 49.030 1.00 51.41 184 ALA A CA 1
ATOM 1470 C C . ALA A 1 184 ? -16.750 -9.148 49.386 1.00 51.41 184 ALA A C 1
ATOM 1472 O O . ALA A 1 184 ? -17.418 -9.144 50.416 1.00 51.41 184 ALA A O 1
ATOM 1473 N N . THR A 1 185 ? -16.762 -8.125 48.527 1.00 57.69 185 THR A N 1
ATOM 1474 C CA . THR A 1 185 ? -17.469 -6.861 48.795 1.00 57.69 185 THR A CA 1
ATOM 1475 C C . THR A 1 185 ? -18.751 -6.682 47.980 1.00 57.69 185 THR A C 1
ATOM 1477 O O . THR A 1 185 ? -19.575 -5.832 48.306 1.00 57.69 185 THR A O 1
ATOM 1480 N N . GLY A 1 186 ? -18.943 -7.461 46.913 1.00 56.97 186 GLY A N 1
ATOM 1481 C CA . GLY A 1 186 ? -20.038 -7.296 45.954 1.00 56.97 186 GLY A CA 1
ATOM 1482 C C . GLY A 1 186 ? -19.903 -6.056 45.061 1.00 56.97 186 GLY A C 1
ATOM 1483 O O . GLY A 1 186 ? -20.852 -5.707 44.360 1.00 56.97 186 GLY A O 1
ATOM 1484 N N . ILE A 1 187 ? -18.752 -5.373 45.077 1.00 60.16 187 ILE A N 1
ATOM 1485 C CA . ILE A 1 187 ? -18.516 -4.112 44.361 1.00 60.16 187 ILE A CA 1
ATOM 1486 C C . ILE A 1 187 ? -17.778 -4.378 43.042 1.00 60.16 187 ILE A C 1
ATOM 1488 O O . ILE A 1 187 ? -16.864 -5.199 42.974 1.00 60.16 187 ILE A O 1
ATOM 1492 N N . LEU A 1 188 ? -18.136 -3.653 41.974 1.00 60.38 188 LEU A N 1
ATOM 1493 C CA . LEU A 1 188 ? -17.367 -3.661 40.726 1.00 60.38 188 LEU A CA 1
ATOM 1494 C C . LEU A 1 188 ? -16.072 -2.845 40.861 1.00 60.38 188 LEU A C 1
ATOM 1496 O O . LEU A 1 188 ? -16.097 -1.610 40.832 1.00 60.38 188 LEU A O 1
ATOM 1500 N N . VAL A 1 189 ? -14.933 -3.532 40.919 1.00 60.97 189 VAL A N 1
ATOM 1501 C CA . VAL A 1 189 ? -13.592 -2.930 40.955 1.00 60.97 189 VAL A CA 1
ATOM 1502 C C . VAL A 1 189 ? -12.959 -2.876 39.559 1.00 60.97 189 VAL A C 1
ATOM 1504 O O . VAL A 1 189 ? -13.261 -3.726 38.713 1.00 60.97 189 VAL A O 1
ATOM 1507 N N . PRO A 1 190 ? -12.087 -1.890 39.263 1.00 58.78 190 PRO A N 1
ATOM 1508 C CA . PRO A 1 190 ? -11.302 -1.897 38.031 1.00 58.78 190 PRO A CA 1
ATOM 1509 C C . PRO A 1 190 ? -10.429 -3.152 37.965 1.00 58.78 190 PRO A C 1
ATOM 1511 O O . PRO A 1 190 ? -9.726 -3.470 38.920 1.00 58.78 190 PRO A O 1
ATOM 1514 N N . GLY A 1 191 ? -10.428 -3.845 36.832 1.00 59.16 191 GLY A N 1
ATOM 1515 C CA . GLY A 1 191 ? -9.547 -4.993 36.647 1.00 59.16 191 GLY A CA 1
ATOM 1516 C C . GLY A 1 191 ? -9.701 -5.644 35.280 1.00 59.16 191 GLY A C 1
ATOM 1517 O O . GLY A 1 191 ? -10.576 -5.294 34.493 1.00 59.16 191 GLY A O 1
ATOM 1518 N N . THR A 1 192 ? -8.835 -6.602 34.968 1.00 55.09 192 THR A N 1
ATOM 1519 C CA . THR A 1 192 ? -8.775 -7.294 33.670 1.00 55.09 192 THR A CA 1
ATOM 1520 C C . THR A 1 192 ? -9.807 -8.428 33.522 1.00 55.09 192 THR A C 1
ATOM 1522 O O . THR A 1 192 ? -9.542 -9.408 32.831 1.00 55.09 192 THR A O 1
ATOM 1525 N N . GLY A 1 193 ? -10.980 -8.310 34.156 1.00 50.31 193 GLY A N 1
ATOM 1526 C CA . GLY A 1 193 ? -11.968 -9.393 34.281 1.00 50.31 193 GLY A CA 1
ATOM 1527 C C . GLY A 1 193 ? -13.021 -9.509 33.170 1.00 50.31 193 GLY A C 1
ATOM 1528 O O . GLY A 1 193 ? -12.972 -8.819 32.153 1.00 50.31 193 GLY A O 1
ATOM 1529 N N . VAL A 1 194 ? -13.968 -10.426 33.413 1.00 51.44 194 VAL A N 1
ATOM 1530 C CA . VAL A 1 194 ? -14.953 -11.014 32.476 1.00 51.44 194 VAL A CA 1
ATOM 1531 C C . VAL A 1 194 ? -16.104 -10.066 32.090 1.00 51.44 194 VAL A C 1
ATOM 1533 O O . VAL A 1 194 ? -16.809 -10.328 31.118 1.00 51.44 194 VAL A O 1
ATOM 1536 N N . TYR A 1 195 ? -16.304 -8.951 32.804 1.00 57.53 195 TYR A N 1
ATOM 1537 C CA . TYR A 1 195 ? -17.395 -8.020 32.491 1.00 57.53 195 TYR A CA 1
ATOM 1538 C C . TYR A 1 195 ? -17.046 -7.081 31.327 1.00 57.53 195 TYR A C 1
ATOM 1540 O O . TYR A 1 195 ? -15.887 -6.674 31.169 1.00 57.53 195 TYR A O 1
ATOM 1548 N N . PRO A 1 196 ? -18.048 -6.709 30.509 1.00 62.94 196 PRO A N 1
ATOM 1549 C CA . PRO A 1 196 ? -17.818 -5.896 29.327 1.00 62.94 196 PRO A CA 1
ATOM 1550 C C . PRO A 1 196 ? -17.443 -4.455 29.733 1.00 62.94 196 PRO A C 1
ATOM 1552 O O . PRO A 1 196 ? -17.596 -4.059 30.886 1.00 62.94 196 PRO A O 1
ATOM 1555 N N . GLN A 1 197 ? -16.876 -3.657 28.823 1.00 68.75 197 GLN A N 1
ATOM 1556 C CA . GLN A 1 197 ? -16.463 -2.280 29.139 1.00 68.75 197 GLN A CA 1
ATOM 1557 C C . GLN A 1 197 ? -17.683 -1.413 29.465 1.00 68.75 197 GLN A C 1
ATOM 1559 O O . GLN A 1 197 ? -18.557 -1.251 28.618 1.00 68.75 197 GLN A O 1
ATOM 1564 N N . MET A 1 198 ? -17.754 -0.840 30.668 1.00 74.06 198 MET A N 1
ATOM 1565 C CA . MET A 1 198 ? -18.908 -0.045 31.113 1.00 74.06 198 MET A CA 1
ATOM 1566 C C . MET A 1 198 ? -18.486 1.364 31.518 1.00 74.06 198 MET A C 1
ATOM 1568 O O . MET A 1 198 ? -17.430 1.550 32.128 1.00 74.06 198 MET A O 1
ATOM 1572 N N . CYS A 1 199 ? -19.326 2.356 31.221 1.00 76.62 199 CYS A N 1
ATOM 1573 C CA . CYS A 1 199 ? -19.215 3.676 31.834 1.00 76.62 199 CYS A CA 1
ATOM 1574 C C . CYS A 1 199 ? -19.581 3.596 33.323 1.00 76.62 199 CYS A C 1
ATOM 1576 O O . CYS A 1 199 ? -20.266 2.664 33.761 1.00 76.62 199 CYS A O 1
ATOM 1578 N N . GLN A 1 200 ? -19.133 4.579 34.107 1.00 73.44 200 GLN A N 1
ATOM 1579 C CA . GLN A 1 200 ? -19.365 4.599 35.557 1.00 73.44 200 GLN A CA 1
ATOM 1580 C C . GLN A 1 200 ? -20.859 4.453 35.936 1.00 73.44 200 GLN A C 1
ATOM 1582 O O . GLN A 1 200 ? -21.141 3.631 36.809 1.00 73.44 200 GLN A O 1
ATOM 1587 N N . PRO A 1 201 ? -21.820 5.143 35.283 1.00 75.50 201 PRO A N 1
ATOM 1588 C CA . PRO A 1 201 ? -23.243 4.973 35.589 1.00 75.50 201 PRO A CA 1
ATOM 1589 C C . PRO A 1 201 ? -23.761 3.549 35.338 1.00 75.50 201 PRO A C 1
ATOM 1591 O O . PRO A 1 201 ? -24.415 2.965 36.198 1.00 75.50 201 PRO A O 1
ATOM 1594 N N . CYS A 1 202 ? -23.430 2.943 34.191 1.00 73.94 202 CYS A N 1
ATOM 1595 C CA . CYS A 1 202 ? -23.851 1.571 33.885 1.00 73.94 202 CYS A CA 1
ATOM 1596 C C . CYS A 1 202 ? -23.231 0.552 34.847 1.00 73.94 202 CYS A C 1
ATOM 1598 O O . CYS A 1 202 ? -23.893 -0.416 35.215 1.00 73.94 202 CYS A O 1
ATOM 1600 N N . ALA A 1 203 ? -21.993 0.782 35.293 1.00 72.38 203 ALA A N 1
ATOM 1601 C CA . ALA A 1 203 ? -21.363 -0.052 36.309 1.00 72.38 203 ALA A CA 1
ATOM 1602 C C . ALA A 1 203 ? -22.092 0.048 37.662 1.00 72.38 203 ALA A C 1
ATOM 1604 O O . ALA A 1 203 ? -22.310 -0.968 38.318 1.00 72.38 203 ALA A O 1
ATOM 1605 N N . GLN A 1 204 ? -22.514 1.247 38.076 1.00 72.00 204 GLN A N 1
ATOM 1606 C CA . GLN A 1 204 ? -23.282 1.437 39.314 1.00 72.00 204 GLN A CA 1
ATOM 1607 C C . GLN A 1 204 ? -24.622 0.692 39.271 1.00 72.00 204 GLN A C 1
ATOM 1609 O O . GLN A 1 204 ? -24.946 -0.030 40.212 1.00 72.00 204 GLN A O 1
ATOM 1614 N N . VAL A 1 205 ? -25.355 0.793 38.157 1.00 74.19 205 VAL A N 1
ATOM 1615 C CA . VAL A 1 205 ? -26.623 0.069 37.962 1.00 74.19 205 VAL A CA 1
ATOM 1616 C C . VAL A 1 205 ? -26.404 -1.446 37.965 1.00 74.19 205 VAL A C 1
ATOM 1618 O O . VAL A 1 205 ? -27.117 -2.167 38.658 1.00 74.19 205 VAL A O 1
ATOM 1621 N N . ALA A 1 206 ? -25.393 -1.944 37.245 1.00 70.12 206 ALA A N 1
ATOM 1622 C CA . ALA A 1 206 ? -25.077 -3.372 37.222 1.00 70.12 206 ALA A CA 1
ATOM 1623 C C . ALA A 1 206 ? -24.707 -3.908 38.614 1.00 70.12 206 ALA A C 1
ATOM 1625 O O . ALA A 1 206 ? -25.173 -4.976 39.002 1.00 70.12 206 ALA A O 1
ATOM 1626 N N . THR A 1 207 ? -23.933 -3.141 39.387 1.00 68.06 207 THR A N 1
ATOM 1627 C CA . THR A 1 207 ? -23.581 -3.478 40.775 1.00 68.06 207 THR A CA 1
ATOM 1628 C C . THR A 1 207 ? -24.832 -3.573 41.647 1.00 68.06 207 THR A C 1
ATOM 1630 O O . THR A 1 207 ? -24.997 -4.557 42.359 1.00 68.06 207 THR A O 1
ATOM 1633 N N . ALA A 1 208 ? -25.750 -2.604 41.551 1.00 66.75 208 ALA A N 1
ATOM 1634 C CA . ALA A 1 208 ? -26.998 -2.624 42.311 1.00 66.75 208 ALA A CA 1
ATOM 1635 C C . ALA A 1 208 ? -27.846 -3.868 41.991 1.00 66.75 208 ALA A C 1
ATOM 1637 O O . ALA A 1 208 ? -28.305 -4.543 42.906 1.00 66.75 208 ALA A O 1
ATOM 1638 N N . ILE A 1 209 ? -27.980 -4.232 40.710 1.00 68.62 209 ILE A N 1
ATOM 1639 C CA . ILE A 1 209 ? -28.706 -5.444 40.292 1.00 68.62 209 ILE A CA 1
ATOM 1640 C C . ILE A 1 209 ? -28.042 -6.713 40.845 1.00 68.62 209 ILE A C 1
ATOM 1642 O O . ILE A 1 209 ? -28.737 -7.631 41.275 1.00 68.62 209 ILE A O 1
ATOM 1646 N N . ILE A 1 210 ? -26.708 -6.785 40.833 1.00 66.69 210 ILE A N 1
ATOM 1647 C CA . ILE A 1 210 ? -25.958 -7.934 41.361 1.00 66.69 210 ILE A CA 1
ATOM 1648 C C . ILE A 1 210 ? -26.144 -8.054 42.876 1.00 66.69 210 ILE A C 1
ATOM 1650 O O . ILE A 1 210 ? -26.425 -9.149 43.359 1.00 66.69 210 ILE A O 1
ATOM 1654 N N . ILE A 1 211 ? -26.041 -6.944 43.614 1.00 65.62 211 ILE A N 1
ATOM 1655 C CA . ILE A 1 211 ? -26.269 -6.910 45.064 1.00 65.62 211 ILE A CA 1
ATOM 1656 C C . ILE A 1 211 ? -27.700 -7.347 45.389 1.00 65.62 211 ILE A C 1
ATOM 1658 O O . ILE A 1 211 ? -27.893 -8.196 46.255 1.00 65.62 211 ILE A O 1
ATOM 1662 N N . GLU A 1 212 ? -28.699 -6.827 44.675 1.00 66.75 212 GLU A N 1
ATOM 1663 C CA . GLU A 1 212 ? -30.100 -7.209 44.882 1.00 66.75 212 GLU A CA 1
ATOM 1664 C C . GLU A 1 212 ? -30.350 -8.688 44.560 1.00 66.75 212 GLU A C 1
ATOM 1666 O O . GLU A 1 212 ? -31.020 -9.381 45.323 1.00 66.75 212 GLU A O 1
ATOM 1671 N N . ARG A 1 213 ? -29.742 -9.230 43.496 1.00 65.62 213 ARG A N 1
ATOM 1672 C CA . ARG A 1 213 ? -29.798 -10.674 43.213 1.00 65.62 213 ARG A CA 1
ATOM 1673 C C . ARG A 1 213 ? -29.141 -11.508 44.308 1.00 65.62 213 ARG A C 1
ATOM 1675 O O . ARG A 1 213 ? -29.717 -12.512 44.702 1.00 65.62 213 ARG A O 1
ATOM 1682 N N . ALA A 1 214 ? -27.978 -11.098 44.811 1.00 64.56 214 ALA A N 1
ATOM 1683 C CA . ALA A 1 214 ? -27.294 -11.797 45.897 1.00 64.56 214 ALA A CA 1
ATOM 1684 C C . ALA A 1 214 ? -28.094 -11.750 47.213 1.00 64.56 214 ALA A C 1
ATOM 1686 O O . ALA A 1 214 ? -28.097 -12.720 47.965 1.00 64.56 214 ALA A O 1
ATOM 1687 N N . ARG A 1 215 ? -28.812 -10.649 47.480 1.00 65.06 215 ARG A N 1
ATOM 1688 C CA . ARG A 1 215 ? -29.751 -10.532 48.611 1.00 65.06 215 ARG A CA 1
ATOM 1689 C C . ARG A 1 215 ? -30.973 -11.433 48.444 1.00 65.06 215 ARG A C 1
ATOM 1691 O O . ARG A 1 215 ? -31.415 -12.035 49.416 1.00 65.06 215 ARG A O 1
ATOM 1698 N N . ALA A 1 216 ? -31.500 -11.538 47.226 1.00 65.44 216 ALA A N 1
ATOM 1699 C CA . ALA A 1 216 ? -32.639 -12.394 46.903 1.00 65.44 216 ALA A CA 1
ATOM 1700 C C . ALA A 1 216 ? -32.270 -13.884 46.758 1.00 65.44 216 ALA A C 1
ATOM 1702 O O . ALA A 1 216 ? -33.163 -14.732 46.722 1.00 65.44 216 ALA A O 1
ATOM 1703 N N . GLU A 1 217 ? -30.978 -14.215 46.662 1.00 67.62 217 GLU A N 1
ATOM 1704 C CA . GLU A 1 217 ? -30.484 -15.584 46.535 1.00 67.62 217 GLU A CA 1
ATOM 1705 C C . GLU A 1 217 ? -30.843 -16.377 47.796 1.00 67.62 217 GLU A C 1
ATOM 1707 O O . GLU A 1 217 ? -30.439 -16.031 48.909 1.00 67.62 217 GLU A O 1
ATOM 1712 N N . ARG A 1 218 ? -31.650 -17.429 47.623 1.00 65.75 218 ARG A N 1
ATOM 1713 C CA . ARG A 1 218 ? -32.117 -18.287 48.713 1.00 65.75 218 ARG A CA 1
ATOM 1714 C C . ARG A 1 218 ? -31.342 -19.596 48.735 1.00 65.75 218 ARG A C 1
ATOM 1716 O O . ARG A 1 218 ? -31.264 -20.285 47.723 1.00 65.75 218 ARG A O 1
ATOM 1723 N N . ILE A 1 219 ? -30.838 -19.963 49.906 1.00 65.12 219 ILE A N 1
ATOM 1724 C CA . ILE A 1 219 ? -30.217 -21.256 50.191 1.00 65.12 219 ILE A CA 1
ATOM 1725 C C . ILE A 1 219 ? -31.126 -21.946 51.209 1.00 65.12 219 ILE A C 1
ATOM 1727 O O . ILE A 1 219 ? -31.310 -21.446 52.313 1.00 65.12 219 ILE A O 1
ATOM 1731 N N . ASN A 1 220 ? -31.734 -23.073 50.825 1.00 68.56 220 ASN A N 1
ATOM 1732 C CA . ASN A 1 220 ? -32.687 -23.821 51.660 1.00 68.56 220 ASN A CA 1
ATOM 1733 C C . ASN A 1 220 ? -33.873 -22.983 52.187 1.00 68.56 220 ASN A C 1
ATOM 1735 O O . ASN A 1 220 ? -34.330 -23.174 53.308 1.00 68.56 220 ASN A O 1
ATOM 1739 N N . GLY A 1 221 ? -34.386 -22.054 51.374 1.00 71.69 221 GLY A N 1
ATOM 1740 C CA . GLY A 1 221 ? -35.541 -21.215 51.722 1.00 71.69 221 GLY A CA 1
ATOM 1741 C C . GLY A 1 221 ? -35.200 -19.928 52.481 1.00 71.69 221 GLY A C 1
ATOM 1742 O O . GLY A 1 221 ? -36.009 -19.004 52.466 1.00 71.69 221 GLY A O 1
ATOM 1743 N N . THR A 1 222 ? -33.997 -19.823 53.042 1.00 65.19 222 THR A N 1
ATOM 1744 C CA . THR A 1 222 ? -33.476 -18.632 53.730 1.00 65.19 222 THR A CA 1
ATOM 1745 C C . THR A 1 222 ? -32.652 -17.787 52.769 1.00 65.19 222 THR A C 1
ATOM 1747 O O . THR A 1 222 ? -31.917 -18.320 51.936 1.00 65.19 222 THR A O 1
ATOM 1750 N N . THR A 1 223 ? -32.757 -16.463 52.843 1.00 69.31 223 THR A N 1
ATOM 1751 C CA . THR A 1 223 ? -31.915 -15.589 52.018 1.00 69.31 223 THR A CA 1
ATOM 1752 C C . THR A 1 223 ? -30.458 -15.674 52.466 1.00 69.31 223 THR A C 1
ATOM 1754 O O . THR A 1 223 ? -30.141 -15.847 53.644 1.00 69.31 223 THR A O 1
ATOM 1757 N N . ARG A 1 224 ? -29.531 -15.524 51.522 1.00 65.19 224 ARG A N 1
ATOM 1758 C CA . ARG A 1 224 ? -28.096 -15.486 51.812 1.00 65.19 224 ARG A CA 1
ATOM 1759 C C . ARG A 1 224 ? -27.739 -14.357 52.785 1.00 65.19 224 ARG A C 1
ATOM 1761 O O . ARG A 1 224 ? -26.839 -14.525 53.600 1.00 65.19 224 ARG A O 1
ATOM 1768 N N . ALA A 1 225 ? -28.466 -13.238 52.729 1.00 63.34 225 ALA A N 1
ATOM 1769 C CA . ALA A 1 225 ? -28.328 -12.134 53.676 1.00 63.34 225 ALA A CA 1
ATOM 1770 C C . ALA A 1 225 ? -28.702 -12.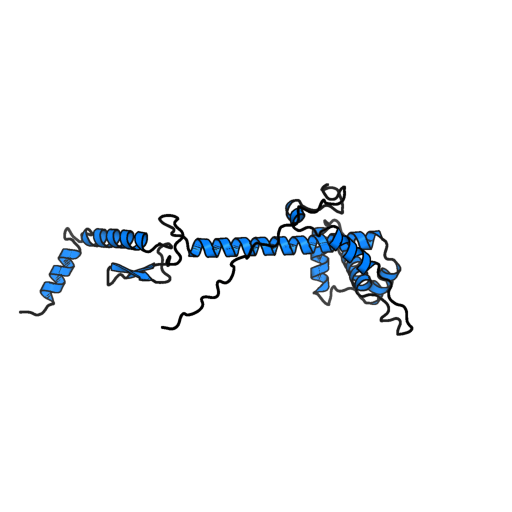548 55.111 1.00 63.34 225 ALA A C 1
ATOM 1772 O O . ALA A 1 225 ? -27.947 -12.250 56.033 1.00 63.34 225 ALA A O 1
ATOM 1773 N N . GLU A 1 226 ? -29.807 -13.279 55.292 1.00 65.31 226 GLU A N 1
ATOM 1774 C CA . GLU A 1 226 ? -30.202 -13.837 56.595 1.00 65.31 226 GLU A CA 1
ATOM 1775 C C . GLU A 1 226 ? -29.154 -14.822 57.121 1.00 65.31 226 GLU A C 1
ATOM 1777 O O . GLU A 1 226 ? -28.778 -14.733 58.280 1.00 65.31 226 GLU A O 1
ATOM 1782 N N . LEU A 1 227 ? -28.605 -15.699 56.272 1.00 69.19 227 LEU A N 1
ATOM 1783 C CA . LEU A 1 227 ? -27.559 -16.647 56.680 1.00 69.19 227 LEU A CA 1
ATOM 1784 C C . LEU A 1 227 ? -26.256 -15.961 57.119 1.00 69.19 227 LEU A C 1
ATOM 1786 O O . LEU A 1 227 ? -25.622 -16.408 58.072 1.00 69.19 227 LEU A O 1
ATOM 1790 N N . VAL A 1 228 ? -25.849 -14.882 56.442 1.00 64.50 228 VAL A N 1
ATOM 1791 C CA . VAL A 1 228 ? -24.667 -14.093 56.830 1.00 64.50 228 VAL A CA 1
ATOM 1792 C C . VAL A 1 228 ? -24.925 -13.329 58.127 1.00 64.50 228 VAL A C 1
ATOM 1794 O O . VAL A 1 228 ? -24.048 -13.302 58.986 1.00 64.50 228 VAL A O 1
ATOM 1797 N N . ALA A 1 229 ? -26.117 -12.751 58.300 1.00 63.41 229 ALA A N 1
ATOM 1798 C CA . ALA A 1 229 ? -26.505 -12.104 59.551 1.00 63.41 229 ALA A CA 1
ATOM 1799 C C . ALA A 1 229 ? -26.514 -13.100 60.723 1.00 63.41 229 ALA A C 1
ATOM 1801 O O . ALA A 1 229 ? -25.952 -12.801 61.772 1.00 63.41 229 ALA A O 1
ATOM 1802 N N . ASP A 1 230 ? -27.058 -14.304 60.522 1.00 65.88 230 ASP A N 1
ATOM 1803 C CA . ASP A 1 230 ? -27.040 -15.391 61.507 1.00 65.88 230 ASP A CA 1
ATOM 1804 C C . ASP A 1 230 ? -25.614 -15.847 61.840 1.00 65.88 230 ASP A C 1
ATOM 1806 O O . ASP A 1 230 ? -25.293 -16.103 62.998 1.00 65.88 230 ASP A O 1
ATOM 1810 N N . PHE A 1 231 ? -24.744 -15.952 60.832 1.00 70.00 231 PHE A N 1
ATOM 1811 C CA . PHE A 1 231 ? -23.344 -16.327 61.019 1.00 70.00 231 PHE A CA 1
ATOM 1812 C C . PHE A 1 231 ? -22.573 -15.264 61.810 1.00 70.00 231 PHE A C 1
ATOM 1814 O O . PHE A 1 231 ? -21.891 -15.604 62.774 1.00 70.00 231 PHE A O 1
ATOM 1821 N N . LEU A 1 232 ? -22.713 -13.985 61.445 1.00 56.56 232 LEU A N 1
ATOM 1822 C CA . LEU A 1 232 ? -22.090 -12.871 62.161 1.00 56.56 232 LEU A CA 1
ATOM 1823 C C . LEU A 1 232 ? -22.637 -12.754 63.586 1.00 56.56 232 LEU A C 1
ATOM 1825 O O . LEU A 1 232 ? -21.852 -12.641 64.513 1.00 56.56 232 LEU A O 1
ATOM 1829 N N . ALA A 1 233 ? -23.946 -12.905 63.802 1.00 66.31 233 ALA A N 1
ATOM 1830 C CA . ALA A 1 233 ? -24.535 -12.895 65.144 1.00 66.31 233 ALA A CA 1
ATOM 1831 C C . ALA A 1 233 ? -24.027 -14.039 66.042 1.00 66.31 233 ALA A C 1
ATOM 1833 O O . ALA A 1 233 ? -23.986 -13.896 67.262 1.00 66.31 233 ALA A O 1
ATOM 1834 N N . ARG A 1 234 ? -23.629 -15.176 65.455 1.00 64.88 234 ARG A N 1
ATOM 1835 C CA . ARG A 1 234 ? -23.014 -16.301 66.181 1.00 64.88 234 ARG A CA 1
ATOM 1836 C C . ARG A 1 234 ? -21.512 -16.120 66.426 1.00 64.88 234 ARG A C 1
ATOM 1838 O O . ARG A 1 234 ? -20.973 -16.825 67.275 1.00 64.88 234 ARG A O 1
ATOM 1845 N N . HIS A 1 235 ? -20.842 -15.226 65.694 1.00 53.19 235 HIS A N 1
ATOM 1846 C CA . HIS A 1 235 ? -19.381 -15.069 65.710 1.00 53.19 235 HIS A CA 1
ATOM 1847 C C . HIS A 1 235 ? -18.871 -13.688 66.156 1.00 53.19 235 HIS A C 1
ATOM 1849 O O . HIS A 1 235 ? -17.698 -13.582 66.514 1.00 53.19 235 HIS A O 1
ATOM 1855 N N . ASP A 1 236 ? -19.720 -12.664 66.229 1.00 47.81 236 ASP A N 1
ATOM 1856 C CA . ASP A 1 236 ? -19.458 -11.431 66.970 1.00 47.81 236 ASP A CA 1
ATOM 1857 C C . ASP A 1 236 ? -19.641 -11.740 68.457 1.00 47.81 236 ASP A C 1
ATOM 1859 O O . ASP A 1 236 ? -20.734 -11.628 69.011 1.00 47.81 236 ASP A O 1
ATOM 1863 N N . GLY A 1 237 ? -18.556 -12.195 69.090 1.00 48.91 237 GLY A N 1
ATOM 1864 C CA . GLY A 1 237 ? -18.454 -12.563 70.505 1.00 48.91 237 GLY A CA 1
ATOM 1865 C C . GLY A 1 237 ? -18.753 -11.423 71.486 1.00 48.91 237 GLY A C 1
ATOM 1866 O O . GLY A 1 237 ? -17.889 -11.005 72.249 1.00 48.91 237 GLY A O 1
ATOM 1867 N N . THR A 1 238 ? -19.994 -10.944 71.498 1.00 48.41 238 THR A N 1
ATOM 1868 C CA . THR A 1 238 ? -20.598 -10.172 72.585 1.00 48.41 238 THR A CA 1
ATOM 1869 C C . THR A 1 238 ? -21.673 -11.014 73.266 1.00 48.41 238 THR A C 1
ATOM 1871 O O . THR A 1 238 ? -22.840 -10.639 73.322 1.00 48.41 238 THR A O 1
ATOM 1874 N N . ARG A 1 239 ? -21.259 -12.174 73.784 1.00 40.53 239 ARG A N 1
ATOM 1875 C CA . ARG A 1 239 ? -21.808 -12.833 74.975 1.00 40.53 239 ARG A CA 1
ATOM 1876 C C . ARG A 1 239 ? -20.767 -13.771 75.564 1.00 40.53 239 ARG A C 1
ATOM 1878 O O . ARG A 1 239 ? -20.141 -14.506 74.771 1.00 40.53 239 ARG A O 1
#